Protein AF-A0A0G0VET9-F1 (afdb_monomer)

Solvent-accessible surface area (backbone atoms only — not comparable to full-atom values): 12120 Å² total; per-residue (Å²): 130,87,72,53,71,66,57,50,53,50,52,50,53,52,50,28,60,76,68,72,53,84,82,88,76,89,86,85,82,69,91,78,63,92,62,95,71,61,61,66,62,52,50,52,53,51,40,28,75,72,63,78,39,48,57,49,82,41,67,36,58,57,75,71,16,71,45,74,66,54,34,49,52,53,52,50,32,43,74,69,57,45,37,70,43,62,48,34,88,78,44,94,64,51,97,44,77,67,35,51,50,53,50,52,51,44,29,50,49,38,30,48,53,54,52,50,52,50,50,52,51,53,50,51,48,52,53,34,51,74,71,73,41,80,85,65,81,49,56,88,31,35,37,66,39,80,88,80,71,42,71,42,76,32,87,88,41,36,76,70,47,75,79,54,96,78,80,86,76,87,70,92,76,94,70,79,89,74,81,84,79,81,83,78,86,77,82,92,79,88,86,133

pLDDT: mean 74.48, std 20.17, range [30.11, 95.31]

Structure (mmCIF, N/CA/C/O backbone):
data_AF-A0A0G0VET9-F1
#
_entry.id   AF-A0A0G0VET9-F1
#
loop_
_atom_site.group_PDB
_atom_site.id
_atom_site.type_symbol
_atom_site.label_atom_id
_atom_site.label_alt_id
_atom_site.label_comp_id
_atom_site.label_asym_id
_atom_site.label_entity_id
_atom_site.label_seq_id
_atom_site.pdbx_PDB_ins_code
_atom_site.Cartn_x
_atom_site.Cartn_y
_atom_site.Cartn_z
_atom_site.occupancy
_atom_site.B_iso_or_equiv
_atom_site.auth_seq_id
_atom_site.auth_comp_id
_atom_site.auth_asym_id
_atom_site.auth_atom_id
_atom_site.pdbx_PDB_model_num
ATOM 1 N N . GLN A 1 1 ? 8.430 -15.536 -7.165 1.00 42.69 1 GLN A N 1
ATOM 2 C CA . GLN A 1 1 ? 7.382 -15.426 -8.204 1.00 42.69 1 GLN A CA 1
ATOM 3 C C . GLN A 1 1 ? 6.206 -14.697 -7.573 1.00 42.69 1 GLN A C 1
ATOM 5 O O . GLN A 1 1 ? 5.811 -15.083 -6.484 1.00 42.69 1 GLN A O 1
ATOM 10 N N . VAL A 1 2 ? 5.722 -13.596 -8.157 1.00 56.50 2 VAL A N 1
ATOM 11 C CA . VAL A 1 2 ? 4.536 -12.897 -7.625 1.00 56.50 2 VAL A CA 1
ATOM 12 C C . VAL A 1 2 ? 3.333 -13.823 -7.825 1.00 56.50 2 VAL A C 1
ATOM 14 O O . VAL A 1 2 ? 3.094 -14.241 -8.956 1.00 56.50 2 VAL A O 1
ATOM 17 N N . LEU A 1 3 ? 2.632 -14.175 -6.743 1.00 63.00 3 LEU A N 1
ATOM 18 C CA . LEU A 1 3 ? 1.419 -15.004 -6.768 1.00 63.00 3 LEU A CA 1
ATOM 19 C C . LEU A 1 3 ? 0.373 -14.412 -7.725 1.00 63.00 3 LEU A C 1
ATOM 21 O O . LEU A 1 3 ? 0.297 -13.187 -7.877 1.00 63.00 3 LEU A O 1
ATOM 25 N N . SER A 1 4 ? -0.439 -15.262 -8.362 1.00 80.25 4 SER A N 1
ATOM 26 C CA . SER A 1 4 ? -1.586 -14.788 -9.147 1.00 80.25 4 SER A CA 1
ATOM 27 C C . SER A 1 4 ? -2.548 -13.997 -8.250 1.00 80.25 4 SER A C 1
ATOM 29 O O . SER A 1 4 ? -2.548 -14.150 -7.028 1.00 80.25 4 SER A O 1
ATOM 31 N N . ILE A 1 5 ? -3.367 -13.127 -8.847 1.00 79.75 5 ILE A N 1
ATOM 32 C CA . ILE A 1 5 ? -4.370 -12.352 -8.096 1.00 79.75 5 ILE A CA 1
ATOM 33 C C . ILE A 1 5 ? -5.339 -13.298 -7.368 1.00 79.75 5 ILE A C 1
ATOM 35 O O . ILE A 1 5 ? -5.680 -13.056 -6.218 1.00 79.75 5 ILE A O 1
ATOM 39 N N . GLU A 1 6 ? -5.717 -14.411 -7.997 1.00 84.88 6 GLU A N 1
ATOM 40 C CA . GLU A 1 6 ? -6.584 -15.433 -7.397 1.00 84.88 6 GLU A CA 1
ATOM 41 C C . GLU A 1 6 ? -5.950 -16.108 -6.178 1.00 84.88 6 GLU A C 1
ATOM 43 O O . GLU A 1 6 ? -6.617 -16.296 -5.159 1.00 84.88 6 GLU A O 1
ATOM 48 N N . ALA A 1 7 ? -4.654 -16.422 -6.246 1.00 86.44 7 ALA A N 1
ATOM 49 C CA . ALA A 1 7 ? -3.940 -16.997 -5.113 1.00 86.44 7 ALA A CA 1
ATOM 50 C C . ALA A 1 7 ? -3.863 -16.001 -3.942 1.00 86.44 7 ALA A C 1
ATOM 52 O O . ALA A 1 7 ? -4.114 -16.381 -2.802 1.00 86.44 7 ALA A O 1
ATOM 53 N N . GLN A 1 8 ? -3.629 -14.713 -4.228 1.00 85.94 8 GLN A N 1
ATOM 54 C CA . GLN A 1 8 ? -3.652 -13.656 -3.208 1.00 85.94 8 GLN A CA 1
ATOM 55 C C . GLN A 1 8 ? -5.037 -13.509 -2.561 1.00 85.94 8 GLN A C 1
ATOM 57 O O . GLN A 1 8 ? -5.133 -13.378 -1.346 1.00 85.94 8 GLN A O 1
ATOM 62 N N . LEU A 1 9 ? -6.120 -13.543 -3.347 1.00 89.38 9 LEU A N 1
ATOM 63 C CA . LEU A 1 9 ? -7.486 -13.464 -2.814 1.00 89.38 9 LEU A CA 1
ATOM 64 C C . LEU A 1 9 ? -7.832 -14.673 -1.941 1.00 89.38 9 LEU A C 1
ATOM 66 O O . LEU A 1 9 ? -8.494 -14.521 -0.918 1.00 89.38 9 LEU A O 1
ATOM 70 N N . THR A 1 10 ? -7.371 -15.862 -2.324 1.00 91.00 10 THR A N 1
ATOM 71 C CA . THR A 1 10 ? -7.578 -17.087 -1.540 1.00 91.00 10 THR A CA 1
ATOM 72 C C . THR A 1 10 ? -6.896 -16.974 -0.177 1.00 91.00 10 THR A C 1
ATOM 74 O O . THR A 1 10 ? -7.554 -17.151 0.846 1.00 91.00 10 THR A O 1
ATOM 77 N N . GLU A 1 11 ? -5.629 -16.555 -0.154 1.00 91.25 11 GLU A N 1
ATOM 78 C CA . GLU A 1 11 ? -4.865 -16.331 1.079 1.00 91.25 11 GLU A CA 1
ATOM 79 C C . GLU A 1 11 ? -5.513 -15.256 1.971 1.00 91.25 11 GLU A C 1
ATOM 81 O O . GLU A 1 11 ? -5.628 -15.428 3.183 1.00 91.25 11 GLU A O 1
ATOM 86 N N . LEU A 1 12 ? -6.020 -14.167 1.380 1.00 92.81 12 LEU A N 1
ATOM 87 C CA . LEU A 1 12 ? -6.724 -13.119 2.127 1.00 92.81 12 LEU A CA 1
ATOM 88 C C . LEU A 1 12 ? -8.026 -13.625 2.754 1.00 92.81 12 LEU A C 1
ATOM 90 O O . LEU A 1 12 ? -8.325 -13.283 3.897 1.00 92.81 12 LEU A O 1
ATOM 94 N N . ARG A 1 13 ? -8.795 -14.454 2.041 1.00 93.25 13 ARG A N 1
ATOM 95 C CA . ARG A 1 13 ? -10.028 -15.053 2.574 1.00 93.25 13 ARG A CA 1
ATOM 96 C C . ARG A 1 13 ? -9.737 -16.029 3.708 1.00 93.25 13 ARG A C 1
ATOM 98 O O . ARG A 1 13 ? -10.475 -16.055 4.691 1.00 93.25 13 ARG A O 1
ATOM 105 N N . GLU A 1 14 ? -8.677 -16.821 3.592 1.00 94.00 14 GLU A N 1
ATOM 106 C CA . GLU A 1 14 ? -8.229 -17.717 4.662 1.00 94.00 14 GLU A CA 1
ATOM 107 C C . GLU A 1 14 ? -7.779 -16.931 5.892 1.00 94.00 14 GLU A C 1
ATOM 109 O O . GLU A 1 14 ? -8.234 -17.214 7.000 1.00 94.00 14 GLU A O 1
ATOM 114 N N . PHE A 1 15 ? -6.974 -15.887 5.695 1.00 93.62 15 PHE A N 1
ATOM 115 C CA . PHE A 1 15 ? -6.536 -15.006 6.772 1.00 93.62 15 PHE A CA 1
ATOM 116 C C . PHE A 1 15 ? -7.719 -14.310 7.460 1.00 93.62 15 PHE A C 1
ATOM 118 O O . PHE A 1 15 ? -7.777 -14.255 8.688 1.00 93.62 15 PHE A O 1
ATOM 125 N N . ALA A 1 16 ? -8.703 -13.830 6.691 1.00 93.69 16 ALA A N 1
ATOM 126 C CA . ALA A 1 16 ? -9.921 -13.236 7.237 1.00 93.69 16 ALA A CA 1
ATOM 127 C C . ALA A 1 16 ? -10.686 -14.222 8.130 1.00 93.69 16 ALA A C 1
ATOM 129 O O . ALA A 1 16 ? -11.092 -13.854 9.230 1.00 93.69 16 ALA A O 1
ATOM 130 N N . LYS A 1 17 ? -10.825 -15.483 7.697 1.00 93.56 17 LYS A N 1
ATOM 131 C CA . LYS A 1 17 ? -11.462 -16.540 8.497 1.00 93.56 17 LYS A CA 1
ATOM 132 C C . LYS A 1 17 ? -10.682 -16.839 9.776 1.00 93.56 17 LYS A C 1
ATOM 134 O O . LYS A 1 17 ? -11.287 -16.926 10.834 1.00 93.56 17 LYS A O 1
ATOM 139 N N . GLN A 1 18 ? -9.358 -16.964 9.695 1.00 93.06 18 GLN A N 1
ATOM 140 C CA . GLN A 1 18 ? -8.508 -17.246 10.860 1.00 93.06 18 GLN A CA 1
ATOM 141 C C . GLN A 1 18 ? -8.562 -16.134 11.914 1.00 93.06 18 GLN A C 1
ATOM 143 O O . GLN A 1 18 ? -8.476 -16.407 13.107 1.00 93.06 18 GLN A O 1
ATOM 148 N N . GLN A 1 19 ? -8.704 -14.883 11.474 1.00 90.12 19 GLN A N 1
ATOM 149 C CA . GLN A 1 19 ? -8.754 -13.705 12.340 1.00 90.12 19 GLN A CA 1
ATOM 150 C C . GLN A 1 19 ? -10.190 -13.274 12.693 1.00 90.12 19 GLN A C 1
ATOM 152 O O . GLN A 1 19 ? -10.371 -12.203 13.271 1.00 90.12 19 GLN A O 1
ATOM 157 N N . ASN A 1 20 ? -11.208 -14.075 12.343 1.00 91.69 20 ASN A N 1
ATOM 158 C CA . ASN A 1 20 ? -12.631 -13.759 12.530 1.00 91.69 20 ASN A CA 1
ATOM 159 C C . ASN A 1 20 ? -13.030 -12.365 12.003 1.00 91.69 20 ASN A C 1
ATOM 161 O O . ASN A 1 20 ? -13.810 -11.640 12.622 1.00 91.69 20 ASN A O 1
ATOM 165 N N . LEU A 1 21 ? -12.492 -11.977 10.846 1.00 91.19 21 LEU A N 1
ATOM 166 C CA . LEU A 1 21 ? -12.794 -10.706 10.193 1.00 91.19 21 LEU A CA 1
ATOM 167 C C . LEU A 1 21 ? -14.028 -10.844 9.297 1.00 91.19 21 LEU A C 1
ATOM 169 O O . LEU A 1 21 ? -14.114 -11.747 8.463 1.00 91.19 21 LEU A O 1
ATOM 173 N N . PHE A 1 22 ? -14.962 -9.902 9.420 1.00 91.44 22 PHE A N 1
ATOM 174 C CA . PHE A 1 22 ? -16.115 -9.810 8.529 1.00 91.44 22 PHE A CA 1
ATOM 175 C C . PHE A 1 22 ? -15.759 -9.012 7.267 1.00 91.44 22 PHE A C 1
ATOM 177 O O . PHE A 1 22 ? -15.463 -7.818 7.334 1.00 91.44 22 PHE A O 1
ATOM 184 N N . VAL A 1 23 ? -15.788 -9.670 6.106 1.00 92.19 23 VAL A N 1
ATOM 185 C CA . VAL A 1 23 ? -15.483 -9.038 4.815 1.00 92.19 23 VAL A CA 1
ATOM 186 C C . VAL A 1 23 ? -16.761 -8.439 4.229 1.00 92.19 23 VAL A C 1
ATOM 188 O O . VAL A 1 23 ? -17.605 -9.161 3.708 1.00 92.19 23 VAL A O 1
ATOM 191 N N . VAL A 1 24 ? -16.890 -7.111 4.298 1.00 92.12 24 VAL A N 1
ATOM 192 C CA . VAL A 1 24 ? -18.042 -6.370 3.744 1.00 92.12 24 VAL A CA 1
ATOM 193 C C . VAL A 1 24 ? -18.043 -6.407 2.214 1.00 92.12 24 VAL A C 1
ATOM 195 O O . VAL A 1 24 ? -19.088 -6.566 1.586 1.00 92.12 24 VAL A O 1
ATOM 198 N N . LYS A 1 25 ? -16.864 -6.236 1.604 1.00 92.62 25 LYS A N 1
ATOM 199 C CA . LYS A 1 25 ? -16.695 -6.138 0.154 1.00 92.62 25 LYS A CA 1
ATOM 200 C C . LYS A 1 25 ? -15.253 -6.425 -0.248 1.00 92.62 25 LYS A C 1
ATOM 202 O O . LYS A 1 25 ? -14.323 -6.061 0.467 1.00 92.62 25 LYS A O 1
ATOM 207 N N . GLU A 1 26 ? -15.072 -7.042 -1.411 1.00 91.88 26 GLU A N 1
ATOM 208 C CA . GLU A 1 26 ? -13.757 -7.285 -2.007 1.00 91.88 26 GLU A CA 1
ATOM 209 C C . GLU A 1 26 ? -13.496 -6.290 -3.147 1.00 91.88 26 GLU A C 1
ATOM 211 O O . GLU A 1 26 ? -14.340 -6.084 -4.022 1.00 91.88 26 GLU A O 1
ATOM 216 N N . PHE A 1 27 ? -12.307 -5.687 -3.152 1.00 89.75 27 PHE A N 1
ATOM 217 C CA . PHE A 1 27 ? -11.855 -4.754 -4.184 1.00 89.75 27 PHE A CA 1
ATOM 218 C C . PHE A 1 27 ? -10.627 -5.322 -4.896 1.00 89.75 27 PHE A C 1
ATOM 220 O O . PHE A 1 27 ? -9.663 -5.722 -4.245 1.00 89.75 27 PHE A O 1
ATOM 227 N N . TYR A 1 28 ? -10.629 -5.326 -6.231 1.00 84.38 28 TYR A N 1
ATOM 228 C CA . TYR A 1 28 ? -9.497 -5.797 -7.029 1.00 84.38 28 TYR A CA 1
ATOM 229 C C . TYR A 1 28 ? -9.190 -4.837 -8.187 1.00 84.38 28 TYR A C 1
ATOM 231 O O . TYR A 1 28 ? -10.082 -4.381 -8.895 1.00 84.38 28 TYR A O 1
ATOM 239 N N . GLU A 1 29 ? -7.902 -4.546 -8.396 1.00 78.06 29 GLU A N 1
ATOM 240 C CA . GLU A 1 29 ? -7.394 -3.771 -9.538 1.00 78.06 29 GLU A CA 1
ATOM 241 C C . GLU A 1 29 ? -6.383 -4.619 -10.316 1.00 78.06 29 GLU A C 1
ATOM 243 O O . GLU A 1 29 ? -5.302 -4.948 -9.812 1.00 78.06 29 GLU A O 1
ATOM 248 N N . SER A 1 30 ? -6.696 -4.947 -11.572 1.00 67.38 30 SER A N 1
ATOM 249 C CA . SER A 1 30 ? -5.713 -5.573 -12.458 1.00 67.38 30 SER A CA 1
ATOM 250 C C . SER A 1 30 ? -4.738 -4.518 -12.992 1.00 67.38 30 SER A C 1
ATOM 252 O O . SER A 1 30 ? -5.120 -3.403 -13.339 1.00 67.38 30 SER A O 1
ATOM 254 N N . LYS A 1 31 ? -3.445 -4.859 -13.076 1.00 57.94 31 LYS A N 1
ATOM 255 C CA . LYS A 1 31 ? -2.398 -3.967 -13.622 1.00 57.94 31 LYS A CA 1
ATOM 256 C C . LYS A 1 31 ? -2.590 -3.630 -15.113 1.00 57.94 31 LYS A C 1
ATOM 258 O O . LYS A 1 31 ? -1.839 -2.815 -15.637 1.00 57.94 31 LYS A O 1
ATOM 263 N N . THR A 1 32 ? -3.539 -4.274 -15.791 1.00 51.19 32 THR A N 1
ATOM 264 C CA . THR A 1 32 ? -3.715 -4.250 -17.248 1.00 51.19 32 THR A CA 1
ATOM 265 C C . THR A 1 32 ? -4.720 -3.217 -17.749 1.00 51.19 32 THR A C 1
ATOM 267 O O . THR A 1 32 ? -4.756 -2.973 -18.956 1.00 51.19 32 THR A O 1
ATOM 270 N N . ALA A 1 33 ? -5.513 -2.592 -16.874 1.00 42.16 33 ALA A N 1
ATOM 271 C CA . ALA A 1 33 ? -6.366 -1.484 -17.285 1.00 42.16 33 ALA A CA 1
ATOM 272 C C . ALA A 1 33 ? -5.474 -0.276 -17.610 1.00 42.16 33 ALA A C 1
ATOM 274 O O . ALA A 1 33 ? -4.823 0.291 -16.738 1.00 42.16 33 ALA A O 1
ATOM 275 N N . LYS A 1 34 ? -5.406 0.071 -18.897 1.00 39.22 34 LYS A N 1
ATOM 276 C CA . LYS A 1 34 ? -4.604 1.156 -19.490 1.00 39.22 34 LYS A CA 1
ATOM 277 C C . LYS A 1 34 ? -5.022 2.566 -19.039 1.00 39.22 34 LYS A C 1
ATOM 279 O O . LYS A 1 34 ? -4.557 3.543 -19.620 1.00 39.22 34 LYS A O 1
ATOM 284 N N . GLU A 1 35 ? -5.886 2.683 -18.038 1.00 46.53 35 GLU A N 1
ATOM 285 C CA . GLU A 1 35 ? -6.418 3.958 -17.579 1.00 46.53 35 GLU A CA 1
ATOM 286 C C . GLU A 1 35 ? -5.578 4.512 -16.421 1.00 46.53 35 GLU A C 1
ATOM 288 O O . GLU A 1 35 ? -5.299 3.805 -15.447 1.00 46.53 35 GLU A O 1
ATOM 293 N N . PRO A 1 36 ? -5.133 5.774 -16.512 1.00 53.12 36 PRO A N 1
ATOM 294 C CA . PRO A 1 36 ? -4.433 6.432 -15.425 1.00 53.12 36 PRO A CA 1
ATOM 295 C C . PRO A 1 36 ? -5.428 6.736 -14.300 1.00 53.12 36 PRO A C 1
ATOM 297 O O . PRO A 1 36 ? -6.160 7.716 -14.350 1.00 53.12 36 PRO A O 1
ATOM 300 N N . GLY A 1 37 ? -5.462 5.900 -13.265 1.00 63.03 37 GLY A N 1
ATOM 301 C CA . GLY A 1 37 ? -6.334 6.150 -12.124 1.00 63.03 37 GLY A CA 1
ATOM 302 C C . GLY A 1 37 ? -6.321 5.029 -11.096 1.00 63.03 37 GLY A C 1
ATOM 303 O O . GLY A 1 37 ?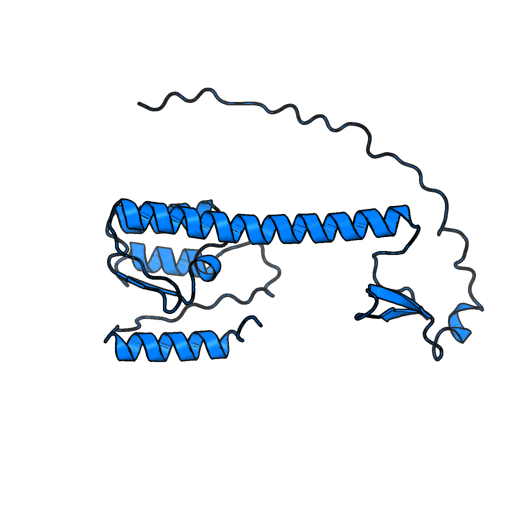 -6.116 3.863 -11.414 1.00 63.03 37 GLY A O 1
ATOM 304 N N . ARG A 1 38 ? -6.538 5.399 -9.835 1.00 79.75 38 ARG A N 1
ATOM 305 C CA . ARG A 1 38 ? -6.714 4.490 -8.690 1.00 79.75 38 ARG A CA 1
ATOM 306 C C . ARG A 1 38 ? -8.182 4.490 -8.276 1.00 79.75 38 ARG A C 1
ATOM 308 O O . ARG A 1 38 ? -8.515 4.775 -7.131 1.00 79.75 38 ARG A O 1
ATOM 315 N N . GLU A 1 39 ? -9.077 4.303 -9.246 1.00 85.62 39 GLU A N 1
ATOM 316 C CA . GLU A 1 39 ? -10.517 4.479 -9.037 1.00 85.62 39 GLU A CA 1
ATOM 317 C C . GLU A 1 39 ? -11.091 3.506 -8.016 1.00 85.62 39 GLU A C 1
ATOM 319 O O . GLU A 1 39 ? -11.897 3.907 -7.180 1.00 85.62 39 GLU A O 1
ATOM 324 N N . VAL A 1 40 ? -10.685 2.236 -8.064 1.00 89.25 40 VAL A N 1
ATOM 325 C CA . VAL A 1 40 ? -11.203 1.218 -7.146 1.00 89.25 40 VAL A CA 1
ATOM 326 C C . VAL A 1 40 ? -10.651 1.473 -5.747 1.00 89.25 40 VAL A C 1
ATOM 328 O O . VAL A 1 40 ? -11.404 1.436 -4.778 1.00 89.25 40 VAL A O 1
ATOM 331 N N . PHE A 1 41 ? -9.370 1.829 -5.640 1.00 89.62 41 PHE A N 1
ATOM 332 C CA . PHE A 1 41 ? -8.769 2.260 -4.377 1.00 89.62 41 PHE A CA 1
ATOM 333 C C . PHE A 1 41 ? -9.464 3.500 -3.786 1.00 89.62 41 PHE A C 1
ATOM 335 O O . PHE A 1 41 ? -9.793 3.519 -2.603 1.00 89.62 41 PHE A O 1
ATOM 342 N N . ASN A 1 42 ? -9.751 4.518 -4.602 1.00 90.25 42 ASN A N 1
ATOM 343 C CA . ASN A 1 42 ? -10.472 5.711 -4.155 1.00 90.25 42 ASN A CA 1
ATOM 344 C C . ASN A 1 42 ? -11.918 5.384 -3.747 1.00 90.25 42 ASN A C 1
ATOM 346 O O . ASN A 1 42 ? -12.401 5.930 -2.760 1.00 90.25 42 ASN A O 1
ATOM 350 N N . LYS A 1 43 ? -12.600 4.471 -4.457 1.00 92.56 43 LYS A N 1
ATOM 351 C CA . LYS A 1 43 ? -13.935 3.976 -4.077 1.00 92.56 43 LYS A CA 1
ATOM 352 C C . LYS A 1 43 ? -13.900 3.262 -2.724 1.00 92.56 43 LYS A C 1
ATOM 354 O O . LYS A 1 43 ? -14.733 3.559 -1.877 1.00 92.56 43 LYS A O 1
ATOM 359 N N . MET A 1 44 ? -12.915 2.391 -2.499 1.00 94.19 44 MET A N 1
ATOM 360 C CA . MET A 1 44 ? -12.703 1.711 -1.215 1.00 94.19 44 MET A CA 1
ATOM 361 C C . MET A 1 44 ? -12.487 2.717 -0.076 1.00 94.19 44 MET A C 1
ATOM 363 O O . MET A 1 44 ? -13.164 2.632 0.946 1.00 94.19 44 MET A O 1
ATOM 367 N N . LEU A 1 45 ? -11.594 3.698 -0.250 1.00 93.06 45 LEU A N 1
ATOM 368 C CA . LEU A 1 45 ? -11.395 4.741 0.763 1.00 93.06 45 LEU A CA 1
ATOM 369 C C . LEU A 1 45 ? -12.667 5.571 0.988 1.00 93.06 45 LEU A C 1
ATOM 371 O O . LEU A 1 45 ? -12.986 5.891 2.128 1.00 93.06 45 LEU A O 1
ATOM 375 N N . GLY A 1 46 ? -13.426 5.868 -0.068 1.00 94.44 46 GLY A N 1
ATOM 376 C CA . GLY A 1 46 ? -14.708 6.563 0.042 1.00 94.44 46 GLY A CA 1
ATOM 377 C C . GLY A 1 46 ? -15.774 5.768 0.806 1.00 94.44 46 GLY A C 1
ATOM 378 O O . GLY A 1 46 ? -16.596 6.364 1.496 1.00 94.44 46 GLY A O 1
ATOM 379 N N . GLU A 1 47 ? -15.778 4.435 0.726 1.00 94.56 47 GLU A N 1
ATOM 380 C CA . GLU A 1 47 ? -16.674 3.593 1.534 1.00 94.56 47 GLU A CA 1
ATOM 381 C C . GLU A 1 47 ? -16.275 3.580 3.017 1.00 94.56 47 GLU A C 1
ATOM 383 O O . GLU A 1 47 ? -17.150 3.653 3.881 1.00 94.56 47 GLU A O 1
ATOM 388 N N . ILE A 1 48 ? -14.972 3.571 3.314 1.00 94.62 48 ILE A N 1
ATOM 389 C CA . ILE A 1 48 ? -14.453 3.701 4.686 1.00 94.62 48 ILE A CA 1
ATOM 390 C C . ILE A 1 48 ? -14.803 5.070 5.266 1.00 94.62 48 ILE A C 1
ATOM 392 O O . ILE A 1 48 ? -15.264 5.175 6.397 1.00 94.62 48 ILE A O 1
ATOM 396 N N . GLU A 1 49 ? -14.648 6.130 4.476 1.00 92.88 49 GLU A N 1
ATOM 397 C CA . GLU A 1 49 ? -14.988 7.487 4.897 1.00 92.88 49 GLU A CA 1
ATOM 398 C C . GLU A 1 49 ? -16.478 7.658 5.224 1.00 92.88 49 GLU A C 1
ATOM 400 O O . GLU A 1 49 ? -16.820 8.409 6.134 1.00 92.88 49 GLU A O 1
ATOM 405 N N . LYS A 1 50 ? -17.358 6.923 4.535 1.00 93.81 50 LYS A N 1
ATOM 406 C CA . LYS A 1 50 ? -18.800 6.876 4.826 1.00 93.81 50 LYS A CA 1
ATOM 407 C C . LYS A 1 50 ? -19.161 5.979 6.019 1.00 93.81 50 LYS A C 1
ATOM 409 O O . LYS A 1 50 ? -20.328 5.939 6.396 1.00 93.81 50 LYS A O 1
ATOM 414 N N . GLY A 1 51 ? -18.200 5.254 6.594 1.00 91.81 51 GLY A N 1
ATOM 415 C CA . GLY A 1 51 ? -18.415 4.358 7.732 1.00 91.81 51 GLY A CA 1
ATOM 416 C C . GLY A 1 51 ? -18.972 2.976 7.373 1.00 91.81 51 GLY A C 1
ATOM 417 O O . GLY A 1 51 ? -19.398 2.253 8.268 1.00 91.81 51 GLY A O 1
ATOM 418 N N . PHE A 1 52 ? -18.959 2.574 6.094 1.00 92.38 52 PHE A N 1
ATOM 419 C CA . PHE A 1 52 ? -19.395 1.225 5.695 1.00 92.38 52 PHE A CA 1
ATOM 420 C C . PHE A 1 52 ? -18.408 0.128 6.116 1.00 92.38 52 PHE A C 1
ATOM 422 O O . PHE A 1 52 ? -18.791 -1.034 6.241 1.00 92.38 52 PHE A O 1
ATOM 429 N N . ALA A 1 53 ? -17.142 0.488 6.326 1.00 93.25 53 ALA A N 1
ATOM 430 C CA . ALA A 1 53 ? -16.099 -0.401 6.815 1.00 93.25 53 ALA A CA 1
ATOM 431 C C . ALA A 1 53 ? -15.116 0.377 7.698 1.00 93.25 53 ALA A C 1
ATOM 433 O O . ALA A 1 53 ? -14.836 1.545 7.442 1.00 93.25 53 ALA A O 1
ATOM 434 N N . SER A 1 54 ? -14.562 -0.290 8.708 1.00 91.31 54 SER A N 1
ATOM 435 C CA . SER A 1 54 ? -13.585 0.273 9.655 1.00 91.31 54 SER A CA 1
ATOM 436 C C . SER A 1 54 ? -12.199 -0.369 9.534 1.00 91.31 54 SER A C 1
ATOM 438 O O . SER A 1 54 ? -11.319 -0.144 10.367 1.00 91.31 54 SER A O 1
ATOM 440 N N . GLY A 1 55 ? -11.981 -1.190 8.505 1.00 93.31 55 GLY A N 1
ATOM 441 C CA . GLY A 1 55 ? -10.738 -1.922 8.325 1.00 93.31 55 GLY A CA 1
ATOM 442 C C . GLY A 1 55 ? -10.405 -2.218 6.872 1.00 93.31 55 GLY A C 1
ATOM 443 O O . GLY A 1 55 ? -11.268 -2.206 5.997 1.00 93.31 55 GLY A O 1
ATOM 444 N N . ILE A 1 56 ? -9.125 -2.488 6.636 1.00 95.31 56 ILE A N 1
ATOM 445 C CA . ILE A 1 56 ? -8.577 -2.916 5.355 1.00 95.31 56 ILE A CA 1
ATOM 446 C C . ILE A 1 56 ? -7.747 -4.173 5.600 1.00 95.31 56 ILE A C 1
ATOM 448 O O . ILE A 1 56 ? -6.824 -4.179 6.417 1.00 95.31 56 ILE A O 1
ATOM 452 N N . LEU A 1 57 ? -8.052 -5.218 4.839 1.00 9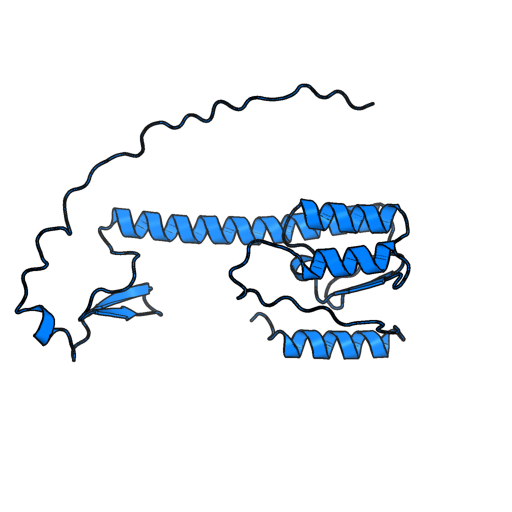4.94 57 LEU A N 1
ATOM 453 C CA . LEU A 1 57 ? -7.229 -6.411 4.727 1.00 94.94 57 LEU A CA 1
ATOM 454 C C . LEU A 1 57 ? -6.590 -6.423 3.337 1.00 94.94 57 LEU A C 1
ATOM 456 O O . LEU A 1 57 ? -7.290 -6.484 2.328 1.00 94.94 57 LEU A O 1
ATOM 460 N N . ALA A 1 58 ? -5.264 -6.343 3.282 1.00 93.38 58 ALA A N 1
ATOM 461 C CA . ALA A 1 58 ? -4.509 -6.348 2.033 1.00 93.38 58 ALA A CA 1
ATOM 462 C C . ALA A 1 58 ? -3.355 -7.345 2.115 1.00 93.38 58 ALA A C 1
ATOM 464 O O . ALA A 1 58 ? -2.848 -7.625 3.191 1.00 93.38 58 ALA A O 1
ATOM 465 N N . TRP A 1 59 ? -2.912 -7.881 0.978 1.00 91.44 59 TRP A N 1
ATOM 466 C CA . TRP A 1 59 ? -1.866 -8.911 0.967 1.00 91.44 59 TRP A CA 1
ATOM 467 C C . TRP A 1 59 ? -0.524 -8.391 1.501 1.00 91.44 59 TRP A C 1
ATOM 469 O O . TRP A 1 59 ? 0.101 -9.013 2.354 1.00 91.44 59 TRP A O 1
ATOM 479 N N . ASN A 1 60 ? -0.115 -7.209 1.041 1.00 90.00 60 ASN A N 1
ATOM 480 C CA . ASN A 1 60 ? 1.131 -6.553 1.425 1.00 90.00 60 ASN A CA 1
ATOM 481 C C . ASN A 1 60 ? 0.982 -5.028 1.232 1.00 90.00 60 ASN A C 1
ATOM 483 O O . ASN A 1 60 ? 0.204 -4.606 0.362 1.00 90.00 60 ASN A O 1
ATOM 487 N N . PRO A 1 61 ? 1.702 -4.191 2.003 1.00 90.69 61 PRO A N 1
ATOM 488 C CA . PRO A 1 61 ? 1.755 -2.745 1.787 1.00 90.69 61 PRO A CA 1
ATOM 489 C C . PRO A 1 61 ? 1.991 -2.312 0.327 1.00 90.69 61 PRO A C 1
ATOM 491 O O . PRO A 1 61 ? 1.343 -1.367 -0.129 1.00 90.69 61 PRO A O 1
ATOM 494 N N . ASP A 1 62 ? 2.828 -3.027 -0.441 1.00 86.25 62 ASP A N 1
ATOM 495 C CA . ASP A 1 62 ? 3.109 -2.728 -1.861 1.00 86.25 62 ASP A CA 1
ATOM 496 C C . ASP A 1 62 ? 1.881 -2.884 -2.784 1.00 86.25 62 ASP A C 1
ATOM 498 O O . ASP A 1 62 ? 1.824 -2.301 -3.874 1.00 86.25 62 ASP A O 1
ATOM 502 N N . ARG A 1 63 ? 0.879 -3.667 -2.360 1.00 85.81 63 ARG A N 1
ATOM 503 C CA . ARG A 1 63 ? -0.401 -3.851 -3.063 1.00 85.81 63 ARG A CA 1
ATOM 504 C C . ARG A 1 63 ? -1.461 -2.854 -2.644 1.00 85.81 63 ARG A C 1
ATOM 506 O O . ARG A 1 63 ? -2.350 -2.572 -3.448 1.00 85.81 63 ARG A O 1
ATOM 513 N N . LEU A 1 64 ? -1.347 -2.302 -1.440 1.00 88.81 64 LEU A N 1
ATOM 514 C CA . LEU A 1 64 ? -2.283 -1.309 -0.937 1.00 88.81 64 LEU A CA 1
ATOM 515 C C . LEU A 1 64 ? -1.987 0.081 -1.506 1.00 88.81 64 LEU A C 1
ATOM 517 O O . LEU A 1 64 ? -2.889 0.700 -2.067 1.00 88.81 64 LEU A O 1
ATOM 521 N N . ALA A 1 65 ? -0.737 0.549 -1.433 1.00 86.06 65 ALA A N 1
ATOM 522 C CA . ALA A 1 65 ? -0.330 1.874 -1.905 1.00 86.06 65 ALA A CA 1
ATOM 523 C C . ALA A 1 65 ? 0.821 1.787 -2.917 1.00 86.06 65 ALA A C 1
ATOM 525 O O . ALA A 1 65 ? 1.909 1.313 -2.6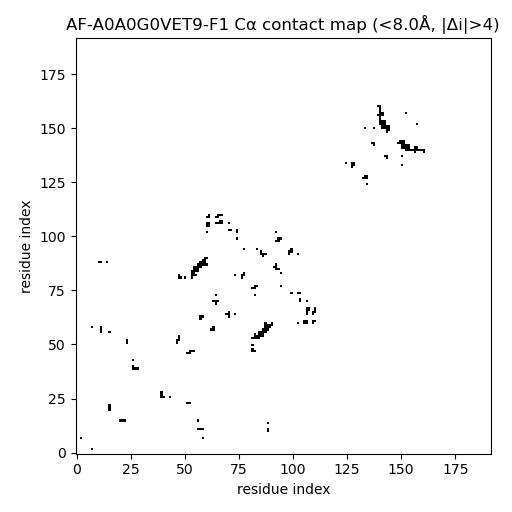06 1.00 86.06 65 ALA A O 1
ATOM 526 N N . ARG A 1 66 ? 0.589 2.278 -4.142 1.00 76.88 66 ARG A N 1
ATOM 527 C CA . ARG A 1 66 ? 1.593 2.269 -5.225 1.00 76.88 66 ARG A CA 1
ATOM 528 C C . ARG A 1 66 ? 2.405 3.556 -5.326 1.00 76.88 66 ARG A C 1
ATOM 530 O O . ARG A 1 66 ? 3.432 3.580 -5.996 1.00 76.88 66 ARG A O 1
ATOM 537 N N . ASN A 1 67 ? 1.921 4.637 -4.728 1.00 81.25 67 ASN A N 1
ATOM 538 C CA . ASN A 1 67 ? 2.562 5.942 -4.766 1.00 81.25 67 ASN A CA 1
ATOM 539 C C . ASN A 1 67 ? 2.479 6.614 -3.386 1.00 81.25 67 ASN A C 1
ATOM 541 O O . ASN A 1 67 ? 1.771 6.159 -2.486 1.00 81.25 67 ASN A O 1
ATOM 545 N N . SER A 1 68 ? 3.211 7.716 -3.237 1.00 79.56 68 SER A N 1
ATOM 546 C CA . SER A 1 68 ? 3.296 8.474 -1.986 1.00 79.56 68 SER A CA 1
ATOM 547 C C . SER A 1 68 ? 1.969 9.119 -1.568 1.00 79.56 68 SER A C 1
ATOM 549 O O . SER A 1 68 ? 1.731 9.274 -0.376 1.00 79.56 68 SER A O 1
ATOM 551 N N . ILE A 1 69 ? 1.093 9.457 -2.521 1.00 86.69 69 ILE A N 1
ATOM 552 C CA . ILE A 1 69 ? -0.221 10.057 -2.243 1.00 86.69 69 ILE A CA 1
ATOM 553 C C . ILE A 1 69 ? -1.149 9.012 -1.619 1.00 86.69 69 ILE A C 1
ATOM 555 O O . ILE A 1 69 ? -1.751 9.261 -0.579 1.00 86.69 69 ILE A O 1
ATOM 559 N N . ASP A 1 70 ? -1.234 7.827 -2.222 1.00 89.12 70 ASP A N 1
ATOM 560 C CA . ASP A 1 70 ? -2.054 6.723 -1.723 1.00 89.12 70 ASP A CA 1
ATOM 561 C C . ASP A 1 70 ? -1.607 6.304 -0.320 1.00 89.12 70 ASP A C 1
ATOM 563 O O . ASP A 1 70 ? -2.438 6.136 0.570 1.00 89.12 70 ASP A O 1
ATOM 567 N N . GLY A 1 71 ? -0.290 6.176 -0.115 1.00 90.19 71 GLY A N 1
ATOM 568 C CA . GLY A 1 71 ? 0.277 5.801 1.179 1.00 90.19 71 GLY A CA 1
ATOM 569 C C . GLY A 1 71 ? -0.042 6.831 2.260 1.00 90.19 71 GLY A C 1
ATOM 570 O O . GLY A 1 71 ? -0.507 6.466 3.338 1.00 90.19 71 GLY A O 1
ATOM 571 N N . GLY A 1 72 ? 0.117 8.120 1.938 1.00 91.81 72 GLY A N 1
ATOM 572 C CA . GLY A 1 72 ? -0.239 9.219 2.834 1.00 91.81 72 GLY A CA 1
ATOM 573 C C . GLY A 1 72 ? -1.721 9.228 3.213 1.00 91.81 72 GLY A C 1
ATOM 574 O O . GLY A 1 72 ? -2.044 9.410 4.382 1.00 91.81 72 GLY A O 1
ATOM 575 N N . LYS A 1 73 ? -2.629 8.954 2.263 1.00 93.25 73 LYS A N 1
ATOM 576 C CA . LYS A 1 73 ? -4.071 8.841 2.550 1.00 93.25 73 LYS A CA 1
ATOM 577 C C . LYS A 1 73 ? -4.385 7.705 3.523 1.00 93.25 73 LYS A C 1
ATOM 579 O O . LYS A 1 73 ? -5.175 7.905 4.439 1.00 93.25 73 LYS A O 1
ATOM 584 N N . VAL A 1 74 ? -3.770 6.533 3.346 1.00 94.44 74 VAL A N 1
ATOM 585 C CA . VAL A 1 74 ? -3.967 5.397 4.265 1.00 94.44 74 VAL A CA 1
ATOM 586 C C . VAL A 1 74 ? -3.478 5.752 5.666 1.00 94.44 74 VAL A C 1
ATOM 588 O O . VAL A 1 74 ? -4.212 5.541 6.625 1.00 94.44 74 VAL A O 1
ATOM 591 N N . ILE A 1 75 ? -2.280 6.332 5.788 1.00 94.06 75 ILE A N 1
ATOM 592 C CA . ILE A 1 75 ? -1.727 6.759 7.084 1.00 94.06 75 ILE A CA 1
ATOM 593 C C . ILE A 1 75 ? -2.645 7.789 7.746 1.00 94.06 75 ILE A C 1
ATOM 595 O O . ILE A 1 75 ? -3.019 7.608 8.899 1.00 94.06 75 ILE A O 1
ATOM 599 N N . TYR A 1 76 ? -3.106 8.793 6.996 1.00 94.31 76 TYR A N 1
ATOM 600 C CA . TYR A 1 76 ? -4.055 9.793 7.487 1.00 94.31 76 TYR A CA 1
ATOM 601 C C . TYR A 1 76 ? -5.370 9.168 7.984 1.00 94.31 76 TYR A C 1
ATOM 603 O O . TYR A 1 76 ? -5.934 9.593 8.992 1.00 94.31 76 TYR A O 1
ATOM 611 N N . PHE A 1 77 ? -5.869 8.129 7.313 1.00 95.25 77 PHE A N 1
ATOM 612 C CA . PHE A 1 77 ? -7.087 7.431 7.734 1.00 95.25 77 PHE A CA 1
ATOM 613 C C . PHE A 1 77 ? -6.867 6.592 8.997 1.00 95.25 77 PHE A C 1
ATOM 615 O O . PHE A 1 77 ? -7.785 6.457 9.805 1.00 95.25 77 PHE A O 1
ATOM 622 N N . VAL A 1 78 ? -5.661 6.058 9.192 1.00 94.75 78 VAL A N 1
ATOM 623 C CA . VAL A 1 78 ? -5.274 5.418 10.455 1.00 94.75 78 VAL A CA 1
ATOM 624 C C . VAL A 1 78 ? -5.135 6.467 11.567 1.00 94.75 78 VAL A C 1
ATOM 626 O O . VAL A 1 78 ? -5.588 6.236 12.684 1.00 94.75 78 VAL A O 1
ATOM 629 N N . ASP A 1 79 ? -4.554 7.636 11.280 1.00 93.31 79 ASP A N 1
ATOM 630 C CA . ASP A 1 79 ? -4.411 8.739 12.243 1.00 93.31 79 ASP A CA 1
ATOM 631 C C . ASP A 1 79 ? -5.755 9.287 12.716 1.00 93.31 79 ASP A C 1
ATOM 633 O O . ASP A 1 79 ? -5.946 9.531 13.904 1.00 93.31 79 ASP A O 1
ATOM 637 N N . THR A 1 80 ? -6.703 9.429 11.793 1.00 94.19 80 THR A N 1
ATOM 638 C CA . THR A 1 80 ? -8.064 9.905 12.077 1.00 94.19 80 THR A CA 1
ATOM 639 C C . THR A 1 80 ? -9.002 8.810 12.588 1.00 94.19 80 THR A C 1
ATOM 641 O O . THR A 1 80 ? -10.197 9.059 12.728 1.00 94.19 80 THR A O 1
ATOM 644 N N . LEU A 1 81 ? -8.485 7.604 12.863 1.00 93.31 81 LEU A N 1
ATOM 645 C CA . LEU A 1 81 ? -9.241 6.440 13.346 1.00 93.31 81 LEU A CA 1
ATOM 646 C C . LEU A 1 81 ? -10.389 5.992 12.421 1.00 93.31 81 LEU A C 1
ATOM 648 O O . LEU A 1 81 ? -11.241 5.206 12.829 1.00 93.31 81 LEU A O 1
ATOM 652 N N . LYS A 1 82 ? -10.394 6.431 11.155 1.00 93.94 82 LYS A N 1
ATOM 653 C CA . LYS A 1 82 ? -11.302 5.911 10.119 1.00 93.94 82 LYS A CA 1
ATOM 654 C C . LYS A 1 82 ? -10.950 4.463 9.766 1.00 93.94 82 LYS A C 1
ATOM 656 O O . LYS A 1 82 ? -11.834 3.641 9.546 1.00 93.94 82 LYS A O 1
ATOM 661 N N . ILE A 1 83 ? -9.654 4.142 9.738 1.00 94.88 83 ILE A N 1
ATOM 662 C CA . ILE A 1 83 ? -9.150 2.768 9.642 1.00 94.88 83 ILE A CA 1
ATOM 663 C C . ILE A 1 83 ? -8.682 2.337 11.029 1.00 94.88 83 ILE A C 1
ATOM 665 O O . ILE A 1 83 ? -7.609 2.725 11.485 1.00 94.88 83 ILE A O 1
ATOM 669 N N . VAL A 1 84 ? -9.487 1.503 11.676 1.00 91.50 84 VAL A N 1
ATOM 670 C CA . VAL A 1 84 ? -9.197 0.909 12.986 1.00 91.50 84 VAL A CA 1
ATOM 671 C C . VAL A 1 84 ? -8.423 -0.399 12.822 1.00 91.50 84 VAL A C 1
ATOM 673 O O . VAL A 1 84 ? -7.479 -0.668 13.561 1.00 91.50 84 VAL A O 1
ATOM 676 N N . ALA A 1 85 ? -8.791 -1.208 11.826 1.00 90.94 85 ALA A N 1
ATOM 677 C CA . ALA A 1 85 ? -8.186 -2.514 11.586 1.00 90.94 85 ALA A CA 1
ATOM 678 C C . ALA A 1 85 ? -7.467 -2.556 10.233 1.00 90.94 85 ALA A C 1
ATOM 680 O O . ALA A 1 85 ? -8.075 -2.846 9.208 1.00 90.94 85 ALA A O 1
ATOM 681 N N . LEU A 1 86 ? -6.159 -2.299 10.224 1.00 94.88 86 LEU A N 1
ATOM 682 C CA . LEU A 1 86 ? -5.308 -2.505 9.049 1.00 94.88 86 LEU A CA 1
ATOM 683 C C . LEU A 1 86 ? -4.480 -3.780 9.239 1.00 94.88 86 LEU A C 1
ATOM 685 O O . LEU A 1 86 ? -3.692 -3.867 10.180 1.00 94.88 86 LEU A O 1
ATOM 689 N N . LYS A 1 87 ? -4.674 -4.781 8.377 1.00 94.00 87 LYS A N 1
ATOM 690 C CA . LYS A 1 87 ? -4.020 -6.092 8.503 1.00 94.00 87 LYS A CA 1
ATOM 691 C C . LYS A 1 87 ? -3.409 -6.547 7.183 1.00 94.00 87 LYS A C 1
ATOM 693 O O . LYS A 1 87 ? -3.967 -6.299 6.113 1.00 94.00 87 LYS A O 1
ATOM 698 N N . PHE A 1 88 ? -2.289 -7.261 7.293 1.00 93.94 88 PHE A N 1
ATOM 699 C CA . PHE A 1 88 ? -1.624 -7.909 6.170 1.00 93.94 88 PHE A CA 1
ATOM 700 C C . PHE A 1 88 ? -1.129 -9.309 6.563 1.00 93.94 88 PHE A C 1
ATOM 702 O O . PHE A 1 88 ? -0.544 -9.445 7.638 1.00 93.94 88 PHE A O 1
ATOM 709 N N . PRO A 1 89 ? -1.280 -10.332 5.702 1.00 91.75 89 PRO A N 1
ATOM 710 C CA . PRO A 1 89 ? -0.651 -11.637 5.906 1.00 91.75 89 PRO A CA 1
ATOM 711 C C . PRO A 1 89 ? 0.882 -11.570 5.934 1.00 91.75 89 PRO A C 1
ATOM 713 O O . PRO A 1 89 ? 1.520 -12.254 6.727 1.00 91.75 89 PRO A O 1
ATOM 716 N N . THR A 1 90 ? 1.491 -10.719 5.099 1.00 88.62 90 THR A N 1
ATOM 717 C CA . THR A 1 90 ? 2.956 -10.678 4.937 1.00 88.62 90 THR A CA 1
ATOM 718 C C . THR A 1 90 ? 3.646 -9.571 5.737 1.00 88.62 90 THR A C 1
ATOM 720 O O . THR A 1 90 ? 4.849 -9.369 5.580 1.00 88.62 90 THR A O 1
ATOM 723 N N . PHE A 1 91 ? 2.901 -8.769 6.500 1.00 90.31 91 PHE A N 1
ATOM 724 C CA . PHE A 1 91 ? 3.439 -7.597 7.191 1.00 90.31 91 PHE A CA 1
ATOM 725 C C . PHE A 1 91 ? 2.698 -7.349 8.504 1.00 90.31 91 PHE A C 1
ATOM 727 O O . PHE A 1 91 ? 1.488 -7.120 8.520 1.00 90.31 91 PHE A O 1
ATOM 734 N N . TRP A 1 92 ? 3.434 -7.358 9.613 1.00 89.25 92 TRP A N 1
ATOM 735 C CA . TRP A 1 92 ? 2.866 -7.021 10.912 1.00 89.25 92 TRP A CA 1
ATOM 736 C C . TRP A 1 92 ? 2.717 -5.507 11.053 1.00 89.25 92 TRP A C 1
ATOM 738 O O . TRP A 1 92 ? 3.682 -4.762 10.884 1.00 89.25 92 TRP A O 1
ATOM 748 N N . PHE A 1 93 ? 1.509 -5.058 11.387 1.00 92.25 93 PHE A N 1
ATOM 749 C CA . PHE A 1 93 ? 1.200 -3.652 11.607 1.00 92.25 93 PHE A CA 1
ATOM 750 C C . PHE A 1 93 ? 0.347 -3.463 12.859 1.00 92.25 93 PHE A C 1
ATOM 752 O O . PHE A 1 93 ? -0.642 -4.168 13.075 1.00 92.25 93 PHE A O 1
ATOM 759 N N . GLU A 1 94 ? 0.702 -2.435 13.623 1.00 91.56 94 GLU A N 1
ATOM 760 C CA . GLU A 1 94 ? -0.072 -1.905 14.738 1.00 91.56 94 GLU A CA 1
ATOM 761 C C . GLU A 1 94 ? -0.174 -0.385 14.604 1.00 91.56 94 GLU A C 1
ATOM 763 O O . GLU A 1 94 ? 0.760 0.269 14.141 1.00 91.56 94 GLU A O 1
ATOM 768 N N . ALA A 1 95 ? -1.290 0.197 15.044 1.00 91.00 95 ALA A N 1
ATOM 769 C CA . ALA A 1 95 ? -1.558 1.634 14.937 1.00 91.00 95 ALA A CA 1
ATOM 770 C C . ALA A 1 95 ? -0.789 2.492 15.971 1.00 91.00 95 ALA A C 1
ATOM 772 O O . ALA A 1 95 ? -1.277 3.528 16.421 1.00 91.00 95 ALA A O 1
ATOM 773 N N . THR A 1 96 ? 0.421 2.077 16.347 1.00 93.75 96 THR A N 1
ATOM 774 C CA . THR A 1 96 ? 1.346 2.842 17.194 1.00 93.75 96 THR A CA 1
ATOM 775 C C . THR A 1 96 ? 2.117 3.872 16.356 1.00 93.75 96 THR A C 1
ATOM 777 O O . THR A 1 96 ? 2.238 3.700 15.140 1.00 93.75 96 THR A O 1
ATOM 780 N N . PRO A 1 97 ? 2.681 4.939 16.954 1.00 91.94 97 PRO A N 1
ATOM 781 C CA . PRO A 1 97 ? 3.533 5.885 16.222 1.00 91.94 97 PRO A CA 1
ATOM 782 C C . PRO A 1 97 ? 4.668 5.193 15.450 1.00 91.94 97 PRO A C 1
ATOM 784 O O . PRO A 1 97 ? 4.930 5.509 14.290 1.00 91.94 97 PRO A O 1
ATOM 787 N N . GLN A 1 98 ? 5.285 4.182 16.064 1.00 92.81 98 GLN A N 1
ATOM 788 C CA . GLN A 1 98 ? 6.324 3.354 15.459 1.00 92.81 98 GLN A CA 1
ATOM 789 C C . GLN A 1 98 ? 5.771 2.529 14.292 1.00 92.81 98 GLN A C 1
ATOM 791 O O . GLN A 1 98 ? 6.382 2.489 13.226 1.00 92.81 98 GLN A O 1
ATOM 796 N N . GLY A 1 99 ? 4.596 1.912 14.449 1.00 93.06 99 GLY A N 1
ATOM 797 C CA . GLY A 1 99 ? 3.957 1.149 13.378 1.00 93.06 99 GLY A CA 1
ATOM 798 C C . GLY A 1 99 ? 3.583 2.014 12.174 1.00 93.06 99 GLY A C 1
ATOM 799 O O . GLY A 1 99 ? 3.824 1.618 11.035 1.00 93.06 99 GLY A O 1
ATOM 800 N N . LYS A 1 100 ? 3.084 3.235 12.400 1.00 92.75 100 LYS A N 1
ATOM 801 C CA . LYS A 1 100 ? 2.786 4.213 11.337 1.00 92.75 100 LYS A CA 1
ATOM 802 C C . LYS A 1 100 ? 4.048 4.656 10.595 1.00 92.75 100 LYS A C 1
ATOM 804 O O . LYS A 1 100 ? 4.045 4.737 9.364 1.00 92.75 100 LYS A O 1
ATOM 809 N N . PHE A 1 101 ? 5.144 4.878 11.321 1.00 92.69 101 PHE A N 1
ATOM 810 C CA . PHE A 1 101 ? 6.449 5.149 10.717 1.00 92.69 101 PHE A CA 1
ATOM 811 C C . PHE A 1 101 ? 6.914 3.977 9.842 1.00 92.69 101 PHE A C 1
ATOM 813 O O . PHE A 1 101 ? 7.229 4.171 8.668 1.00 92.69 101 PHE A O 1
ATOM 820 N N . MET A 1 102 ? 6.867 2.748 10.363 1.00 94.19 102 MET A N 1
ATOM 821 C CA . MET A 1 102 ? 7.248 1.551 9.605 1.00 94.19 102 MET A CA 1
ATOM 822 C C . MET A 1 102 ? 6.370 1.331 8.370 1.00 94.19 102 MET A C 1
ATOM 824 O O . MET A 1 102 ? 6.879 0.966 7.311 1.00 94.19 102 MET A O 1
ATOM 828 N N . LEU A 1 103 ? 5.068 1.609 8.467 1.00 93.75 103 LEU A N 1
ATOM 829 C CA . LEU A 1 103 ? 4.153 1.550 7.329 1.00 93.75 103 LEU A CA 1
ATOM 830 C C . LEU A 1 103 ? 4.521 2.585 6.253 1.00 93.75 103 LEU A C 1
ATOM 832 O O . LEU A 1 103 ? 4.515 2.275 5.062 1.00 93.75 103 LEU A O 1
ATOM 836 N N . SER A 1 104 ? 4.907 3.792 6.670 1.00 92.12 104 SER A N 1
ATOM 837 C CA . SER A 1 104 ? 5.373 4.858 5.773 1.00 92.12 104 SER A CA 1
ATOM 838 C C . SER A 1 104 ? 6.643 4.449 5.026 1.00 92.12 104 SER A C 1
ATOM 840 O O . SER A 1 104 ? 6.741 4.635 3.811 1.00 92.12 104 SER A O 1
ATOM 842 N N . VAL A 1 105 ? 7.593 3.830 5.735 1.00 92.00 105 VAL A N 1
ATOM 843 C CA . VAL A 1 105 ? 8.818 3.270 5.145 1.00 92.00 105 VAL A CA 1
ATOM 844 C C . VAL A 1 105 ? 8.483 2.154 4.153 1.00 92.00 105 VAL A C 1
ATOM 846 O O . VAL A 1 105 ? 9.018 2.156 3.045 1.00 92.00 105 VAL A O 1
ATOM 849 N N . ALA A 1 106 ? 7.560 1.248 4.492 1.00 92.06 106 ALA A N 1
ATOM 850 C CA . ALA A 1 106 ? 7.136 0.165 3.603 1.00 92.06 106 ALA A CA 1
ATOM 851 C C . ALA A 1 106 ? 6.511 0.695 2.298 1.00 92.06 106 ALA A C 1
ATOM 853 O O . ALA A 1 106 ? 6.861 0.238 1.206 1.00 92.06 106 ALA A O 1
ATOM 854 N N . PHE A 1 107 ? 5.647 1.714 2.379 1.00 91.06 107 PHE A N 1
ATOM 855 C CA . PHE A 1 107 ? 5.108 2.384 1.190 1.00 91.06 107 PHE A CA 1
ATOM 856 C C . PHE A 1 107 ? 6.199 3.086 0.369 1.00 91.06 107 PHE A C 1
ATOM 858 O O . PHE A 1 107 ? 6.199 3.006 -0.863 1.00 91.06 107 PHE A O 1
ATOM 865 N N . GLY A 1 108 ? 7.166 3.726 1.033 1.00 90.25 108 GLY A N 1
ATOM 866 C CA . GLY A 1 108 ? 8.333 4.321 0.380 1.00 90.25 108 GLY A CA 1
ATOM 867 C C . GLY A 1 108 ? 9.179 3.287 -0.369 1.00 90.25 108 GLY A C 1
ATOM 868 O O . GLY A 1 108 ? 9.549 3.508 -1.523 1.00 90.25 108 GLY A O 1
ATOM 869 N N . GLN A 1 109 ? 9.419 2.127 0.243 1.00 89.19 109 GLN A N 1
ATOM 870 C CA . GLN A 1 109 ? 10.172 1.026 -0.355 1.00 89.19 109 GLN A CA 1
ATOM 871 C C . GLN A 1 109 ? 9.471 0.455 -1.595 1.00 89.19 109 GLN A C 1
ATOM 873 O O . GLN A 1 109 ? 10.126 0.199 -2.608 1.00 89.19 109 GLN A O 1
ATOM 878 N N . ALA A 1 110 ? 8.144 0.301 -1.554 1.00 84.94 110 ALA A N 1
ATOM 879 C CA . ALA A 1 110 ? 7.359 -0.163 -2.698 1.00 84.94 110 ALA A CA 1
ATOM 880 C C . ALA A 1 110 ? 7.462 0.793 -3.903 1.00 84.94 110 ALA A C 1
ATOM 882 O O . ALA A 1 110 ? 7.649 0.355 -5.047 1.00 84.94 110 ALA A O 1
ATOM 883 N N . LYS A 1 111 ? 7.402 2.108 -3.646 1.00 84.38 111 LYS A N 1
ATOM 884 C CA . LYS A 1 111 ? 7.605 3.139 -4.672 1.00 84.38 111 LYS A CA 1
ATOM 885 C C . LYS A 1 111 ? 9.029 3.093 -5.225 1.00 84.38 111 LYS A C 1
ATOM 887 O O . LYS A 1 111 ? 9.201 2.976 -6.437 1.00 84.38 111 LYS A O 1
ATOM 892 N N . TYR A 1 112 ? 10.033 3.080 -4.345 1.00 87.62 112 TYR A N 1
ATOM 893 C CA . TYR A 1 112 ? 11.442 2.983 -4.731 1.00 87.62 112 TYR A CA 1
ATOM 894 C C . TYR A 1 112 ? 11.708 1.773 -5.629 1.00 87.62 112 TYR A C 1
ATOM 896 O O . TYR A 1 112 ? 12.363 1.905 -6.658 1.00 87.62 112 TYR A O 1
ATOM 904 N N . TYR A 1 113 ? 11.174 0.599 -5.281 1.00 84.00 113 TYR A N 1
ATOM 905 C CA . TYR A 1 113 ? 11.350 -0.608 -6.086 1.00 84.00 113 TYR A CA 1
ATOM 906 C C . TYR A 1 113 ? 10.806 -0.432 -7.510 1.00 84.00 113 TYR A C 1
ATOM 908 O O . TYR A 1 113 ? 11.468 -0.799 -8.483 1.00 84.00 113 TYR A O 1
ATOM 916 N N . THR A 1 114 ? 9.618 0.161 -7.638 1.00 80.00 114 THR A N 1
ATOM 917 C CA . THR A 1 114 ? 8.974 0.404 -8.935 1.00 80.00 114 THR A CA 1
ATOM 918 C C . THR A 1 114 ? 9.763 1.413 -9.772 1.00 80.00 114 THR A C 1
ATOM 920 O O . THR A 1 114 ? 10.018 1.167 -10.954 1.00 80.00 114 THR A O 1
ATOM 923 N N . ASP A 1 115 ? 10.203 2.509 -9.157 1.00 84.12 115 ASP A N 1
ATOM 924 C CA . ASP A 1 115 ? 10.977 3.557 -9.826 1.00 84.12 115 ASP A CA 1
ATOM 925 C C . ASP A 1 115 ? 12.370 3.050 -10.230 1.00 84.12 115 ASP A C 1
ATOM 927 O O . ASP A 1 115 ? 12.806 3.246 -11.364 1.00 84.12 115 ASP A O 1
ATOM 931 N N . ASN A 1 116 ? 13.038 2.293 -9.358 1.00 86.44 116 ASN A N 1
ATOM 932 C CA . ASN A 1 116 ? 14.332 1.683 -9.653 1.00 86.44 116 ASN A CA 1
ATOM 933 C C . ASN A 1 116 ? 14.224 0.638 -10.777 1.00 86.44 116 ASN A C 1
ATOM 935 O O . ASN A 1 116 ? 15.076 0.574 -11.664 1.00 86.44 116 ASN A O 1
ATOM 939 N N . LEU A 1 117 ? 13.155 -0.167 -10.802 1.00 83.25 117 LEU A N 1
ATOM 940 C CA . LEU A 1 117 ? 12.896 -1.088 -11.911 1.00 83.25 117 LEU A CA 1
ATOM 941 C C . LEU A 1 117 ? 12.743 -0.329 -13.235 1.00 83.25 117 LEU A C 1
ATOM 943 O O . LEU A 1 117 ? 13.323 -0.733 -14.247 1.00 83.25 117 LEU A O 1
ATOM 947 N N . ARG A 1 118 ? 12.002 0.783 -13.226 1.00 82.31 118 ARG A N 1
ATOM 948 C CA . ARG A 1 118 ? 11.842 1.649 -14.397 1.00 82.31 118 ARG A CA 1
ATOM 949 C C . ARG A 1 118 ? 13.181 2.218 -14.859 1.00 82.31 118 ARG A C 1
ATOM 951 O O . ARG A 1 118 ? 13.491 2.115 -16.046 1.00 82.31 118 ARG A O 1
ATOM 958 N N . GLU A 1 119 ? 13.992 2.749 -13.948 1.00 84.06 119 GLU A N 1
ATOM 959 C CA . GLU A 1 119 ? 15.323 3.265 -14.276 1.00 84.06 119 GLU A CA 1
ATOM 960 C C . GLU A 1 119 ? 16.220 2.189 -14.883 1.00 84.06 119 GLU A C 1
ATOM 962 O O . GLU A 1 119 ? 16.853 2.427 -15.911 1.00 84.06 119 GLU A O 1
ATOM 967 N N . ASN A 1 120 ? 16.217 0.977 -14.325 1.00 81.00 120 ASN A N 1
ATOM 968 C CA . ASN A 1 120 ? 16.989 -0.145 -14.856 1.00 81.00 120 ASN A CA 1
ATOM 969 C C . ASN A 1 120 ? 16.541 -0.547 -16.269 1.00 81.00 120 ASN A C 1
ATOM 971 O O . ASN A 1 120 ? 17.386 -0.793 -17.134 1.00 81.00 120 ASN A O 1
ATOM 975 N N . ILE A 1 121 ? 15.230 -0.552 -16.542 1.00 77.62 121 ILE A N 1
ATOM 976 C CA . ILE A 1 121 ? 14.690 -0.788 -17.891 1.00 77.62 121 ILE A CA 1
ATOM 977 C C . ILE A 1 121 ? 15.166 0.306 -18.855 1.00 77.62 121 ILE A C 1
ATOM 979 O O . ILE A 1 121 ? 15.695 -0.004 -19.924 1.00 77.62 121 ILE A O 1
ATOM 983 N N . LEU A 1 122 ? 15.046 1.579 -18.471 1.00 78.81 122 LEU A N 1
ATOM 984 C CA . LEU A 1 122 ? 15.491 2.711 -19.290 1.00 78.81 122 LEU A CA 1
ATOM 985 C C . LEU A 1 122 ? 17.007 2.707 -19.509 1.00 78.81 122 LEU A C 1
ATOM 987 O O . LEU A 1 122 ? 17.479 3.088 -20.581 1.00 78.81 122 LEU A O 1
ATOM 991 N N . ARG A 1 123 ? 17.790 2.266 -18.521 1.00 77.38 123 ARG A N 1
ATOM 992 C CA . ARG A 1 123 ? 19.239 2.062 -18.653 1.00 77.38 123 ARG A CA 1
ATOM 993 C C . ARG A 1 123 ? 19.543 0.986 -19.689 1.00 77.38 123 ARG A C 1
ATOM 995 O O . ARG A 1 123 ? 20.387 1.211 -20.553 1.00 77.38 123 ARG A O 1
ATOM 1002 N N . GLY A 1 124 ? 18.829 -0.139 -19.640 1.00 78.38 124 GLY A N 1
ATOM 1003 C CA . GLY A 1 124 ? 18.944 -1.213 -20.627 1.00 78.38 124 GLY A CA 1
ATOM 1004 C C . GLY A 1 124 ? 18.619 -0.739 -22.044 1.00 78.38 124 GLY A C 1
ATOM 1005 O O . GLY A 1 124 ? 19.391 -0.988 -22.966 1.00 78.38 124 GLY A O 1
ATOM 1006 N N . ILE A 1 125 ? 17.531 0.020 -22.211 1.00 74.56 125 ILE A N 1
ATOM 1007 C CA . ILE A 1 125 ? 17.145 0.616 -23.501 1.00 74.56 125 ILE A CA 1
ATOM 1008 C C . ILE A 1 125 ? 18.233 1.573 -24.007 1.00 74.56 125 ILE A C 1
ATOM 1010 O O . ILE A 1 125 ? 18.651 1.476 -25.159 1.00 74.56 125 ILE A O 1
ATOM 1014 N N . ARG A 1 126 ? 18.758 2.453 -23.142 1.00 75.19 126 ARG A N 1
ATOM 1015 C CA . ARG A 1 126 ? 19.858 3.370 -23.488 1.00 75.19 126 ARG A CA 1
ATOM 1016 C C . ARG A 1 126 ? 21.113 2.624 -23.952 1.00 75.19 126 ARG A C 1
ATOM 1018 O O . ARG A 1 126 ? 21.742 3.049 -24.916 1.00 75.19 126 ARG A O 1
ATOM 1025 N N . GLN A 1 127 ? 21.472 1.519 -23.297 1.00 73.62 127 GLN A N 1
ATOM 1026 C CA . GLN A 1 127 ? 22.624 0.699 -23.692 1.00 73.62 127 GLN A CA 1
ATOM 1027 C C . GLN A 1 127 ? 22.432 0.055 -25.068 1.00 73.62 127 GLN A C 1
ATOM 1029 O O . GLN A 1 127 ? 23.350 0.089 -25.882 1.00 73.62 127 GLN A O 1
ATOM 1034 N N . LYS A 1 128 ? 21.233 -0.456 -25.360 1.00 69.62 128 LYS A N 1
ATOM 1035 C CA . LYS A 1 128 ? 20.896 -0.998 -26.684 1.00 69.62 128 LYS A CA 1
ATOM 1036 C C . LYS A 1 128 ? 21.013 0.056 -27.781 1.00 69.62 128 LYS A C 1
ATOM 1038 O O . LYS A 1 128 ? 21.687 -0.174 -28.778 1.00 69.62 128 LYS A O 1
ATOM 1043 N N . ILE A 1 129 ? 20.452 1.245 -27.551 1.00 69.31 129 ILE A N 1
ATOM 1044 C CA . ILE A 1 129 ? 20.540 2.364 -28.501 1.00 69.31 129 ILE A CA 1
ATOM 1045 C C . ILE A 1 129 ? 22.005 2.746 -28.764 1.00 69.31 129 ILE A C 1
ATOM 1047 O O . ILE A 1 129 ? 22.389 2.921 -29.916 1.00 69.31 129 ILE A O 1
ATOM 1051 N N . ARG A 1 130 ? 22.850 2.808 -27.722 1.00 69.50 130 ARG A N 1
ATOM 1052 C CA . ARG A 1 130 ? 24.296 3.075 -27.872 1.00 69.50 130 ARG A CA 1
ATOM 1053 C C . ARG A 1 130 ? 25.026 2.018 -28.706 1.00 69.50 130 ARG A C 1
ATOM 1055 O O . ARG A 1 130 ? 26.005 2.352 -29.360 1.00 69.50 130 ARG A O 1
ATOM 1062 N N . ARG A 1 131 ? 24.563 0.766 -28.686 1.00 69.69 131 ARG 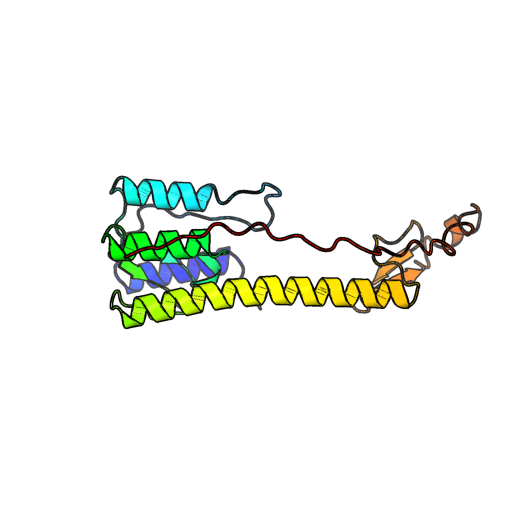A N 1
ATOM 1063 C CA . ARG A 1 131 ? 25.099 -0.342 -29.497 1.00 69.69 131 ARG A CA 1
ATOM 1064 C C . ARG A 1 131 ? 24.504 -0.409 -30.909 1.00 69.69 131 ARG A C 1
ATOM 1066 O O . ARG A 1 131 ? 24.847 -1.313 -31.660 1.00 69.69 131 ARG A O 1
ATOM 1073 N N . GLY A 1 132 ? 23.613 0.517 -31.272 1.00 66.12 132 GLY A N 1
ATOM 1074 C CA . GLY A 1 132 ? 22.884 0.476 -32.543 1.00 66.12 132 GLY A CA 1
ATOM 1075 C C . GLY A 1 132 ? 21.815 -0.622 -32.604 1.00 66.12 132 GLY A C 1
ATOM 1076 O O . GLY A 1 132 ? 21.325 -0.941 -33.683 1.00 66.12 132 GLY A O 1
ATOM 1077 N N . GLU A 1 133 ? 21.443 -1.210 -31.463 1.00 67.38 133 GLU A N 1
ATOM 1078 C CA . GLU A 1 133 ? 20.428 -2.258 -31.374 1.00 67.38 133 GLU A CA 1
ATOM 1079 C C . GLU A 1 133 ? 19.020 -1.648 -31.292 1.00 67.38 133 GLU A C 1
ATOM 1081 O O . GLU A 1 133 ? 18.752 -0.712 -30.528 1.00 67.38 133 GLU A O 1
ATOM 1086 N N . LEU A 1 134 ? 18.078 -2.225 -32.037 1.00 62.94 134 LEU A N 1
ATOM 1087 C CA . LEU A 1 134 ? 16.684 -1.802 -32.009 1.00 62.94 134 LEU A CA 1
ATOM 1088 C C . LEU A 1 134 ? 16.021 -2.268 -30.694 1.00 62.94 134 LEU A C 1
ATOM 1090 O O . LEU A 1 134 ? 15.953 -3.459 -30.402 1.00 62.94 134 LEU A O 1
ATOM 1094 N N . SER A 1 135 ? 15.502 -1.331 -29.894 1.0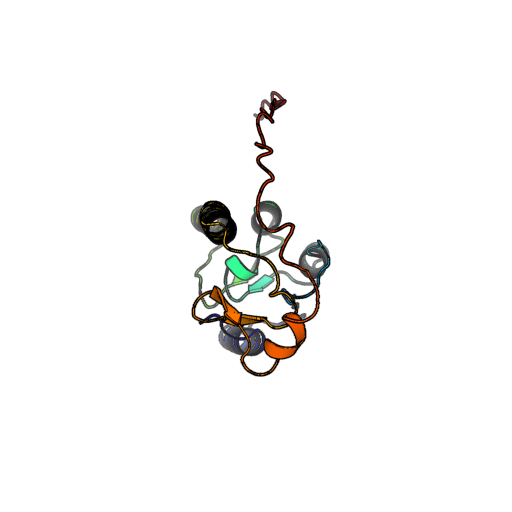0 59.19 135 SER A N 1
ATOM 1095 C CA . SER A 1 135 ? 14.686 -1.631 -28.695 1.00 59.19 135 SER A CA 1
ATOM 1096 C C . SER A 1 135 ? 13.182 -1.748 -28.985 1.00 59.19 135 SER A C 1
ATOM 1098 O O . SER A 1 135 ? 12.393 -1.951 -28.063 1.00 59.19 135 SER A O 1
ATOM 1100 N N . ALA A 1 136 ? 12.773 -1.582 -30.246 1.00 64.06 136 ALA A N 1
ATOM 1101 C CA . ALA A 1 136 ? 11.374 -1.584 -30.665 1.00 64.06 136 ALA A CA 1
ATOM 1102 C C . ALA A 1 136 ? 10.863 -2.998 -30.998 1.00 64.06 136 ALA A C 1
ATOM 1104 O O . ALA A 1 136 ? 11.593 -3.985 -30.934 1.00 64.06 136 ALA A O 1
ATOM 1105 N N . LYS A 1 137 ? 9.576 -3.097 -31.353 1.00 58.47 137 LYS A N 1
ATOM 1106 C CA . LYS A 1 137 ? 8.993 -4.330 -31.893 1.00 58.47 137 LYS A CA 1
ATOM 1107 C C . LYS A 1 137 ? 9.785 -4.757 -33.133 1.00 58.47 137 LYS A C 1
ATOM 1109 O O . LYS A 1 137 ? 10.062 -3.914 -33.986 1.00 58.47 137 LYS A O 1
ATOM 1114 N N . ALA A 1 138 ? 10.130 -6.042 -33.213 1.00 61.50 138 ALA A N 1
ATOM 1115 C CA . ALA A 1 138 ? 10.830 -6.593 -34.363 1.00 61.50 138 ALA A CA 1
ATOM 1116 C C . ALA A 1 138 ? 10.125 -6.212 -35.678 1.00 61.50 138 ALA A C 1
ATOM 1118 O O . ALA A 1 138 ? 8.898 -6.360 -35.766 1.00 61.50 138 ALA A O 1
ATOM 1119 N N . PRO A 1 139 ? 10.867 -5.696 -36.676 1.00 62.19 139 PRO A N 1
ATOM 1120 C CA . PRO A 1 139 ? 10.324 -5.463 -38.004 1.00 62.19 139 PRO A CA 1
ATOM 1121 C C . PRO A 1 139 ? 9.892 -6.789 -38.638 1.00 62.19 139 PRO A C 1
ATOM 1123 O O . PRO A 1 139 ? 10.306 -7.871 -38.218 1.00 62.19 139 PRO A O 1
ATOM 1126 N N . LEU A 1 140 ? 9.038 -6.703 -39.656 1.00 55.72 140 LEU A N 1
ATOM 1127 C CA . LEU A 1 140 ? 8.543 -7.872 -40.381 1.00 55.72 140 LEU A CA 1
ATOM 1128 C C . LEU A 1 140 ? 9.734 -8.725 -40.866 1.00 55.72 140 LEU A C 1
ATOM 1130 O O . LEU A 1 140 ? 10.738 -8.172 -41.305 1.00 55.72 140 LEU A O 1
ATOM 1134 N N . GLY A 1 141 ? 9.657 -10.055 -40.733 1.00 58.84 141 GLY A N 1
ATOM 1135 C CA . GLY A 1 141 ? 10.778 -10.970 -41.024 1.00 58.84 141 GLY A CA 1
ATOM 1136 C C . GLY A 1 141 ? 11.757 -11.221 -39.871 1.00 58.84 141 GLY A C 1
ATOM 1137 O O . GLY A 1 141 ? 12.646 -12.061 -40.009 1.00 58.84 141 GLY A O 1
ATOM 1138 N N . TYR A 1 142 ? 11.579 -10.540 -38.739 1.00 61.47 142 TYR A N 1
ATOM 1139 C CA . TYR A 1 142 ? 12.337 -10.735 -37.507 1.00 61.47 142 TYR A CA 1
ATOM 1140 C C . TYR A 1 142 ? 11.382 -10.995 -36.337 1.00 61.47 142 TYR A C 1
ATOM 1142 O O . TYR A 1 142 ? 10.213 -10.605 -36.372 1.00 61.47 142 TYR A O 1
ATOM 1150 N N . PHE A 1 143 ? 11.874 -11.624 -35.274 1.00 67.94 143 PHE A N 1
ATOM 1151 C CA . PHE A 1 143 ? 11.127 -11.811 -34.032 1.00 67.94 143 PHE A CA 1
ATOM 1152 C C . PHE A 1 143 ? 11.929 -11.300 -32.834 1.00 67.94 143 PHE A C 1
ATOM 1154 O O . PHE A 1 143 ? 13.158 -11.258 -32.849 1.00 67.94 143 PHE A O 1
ATOM 1161 N N . ASN A 1 144 ? 11.216 -10.880 -31.788 1.00 63.28 144 ASN A N 1
ATOM 1162 C CA . ASN A 1 144 ? 11.837 -10.547 -30.510 1.00 63.28 144 ASN A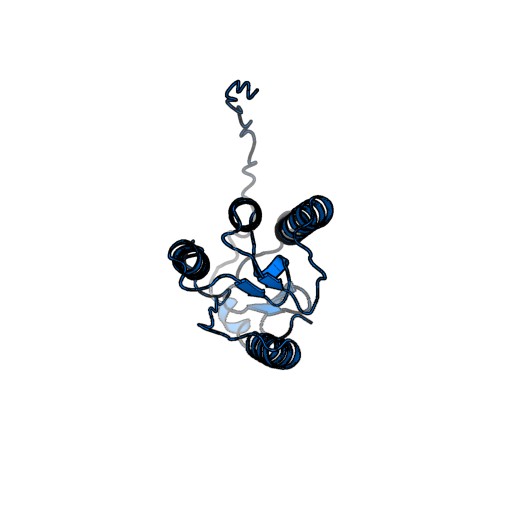 CA 1
ATOM 1163 C C . ASN A 1 144 ? 12.097 -11.854 -29.760 1.00 63.28 144 ASN A C 1
ATOM 1165 O O . ASN A 1 144 ? 11.135 -12.465 -29.298 1.00 63.28 144 ASN A O 1
ATOM 1169 N N . GLU A 1 145 ? 13.358 -12.260 -29.619 1.00 70.62 145 GLU A N 1
ATOM 1170 C CA . GLU A 1 145 ? 13.745 -13.411 -28.800 1.00 70.62 145 GLU A CA 1
ATOM 1171 C C . GLU A 1 145 ? 13.675 -13.000 -27.318 1.00 70.62 145 GLU A C 1
ATOM 1173 O O . GLU A 1 145 ? 14.507 -12.211 -26.851 1.00 70.62 145 GLU A O 1
ATOM 1178 N N . PRO A 1 146 ? 12.679 -13.473 -26.543 1.00 61.41 146 PRO A N 1
ATOM 1179 C CA . PRO A 1 146 ? 12.450 -12.975 -25.189 1.00 61.41 146 PRO A CA 1
ATOM 1180 C C . PRO A 1 146 ? 13.595 -13.306 -24.227 1.00 61.41 146 PRO A C 1
ATOM 1182 O O . PRO A 1 146 ? 13.805 -12.569 -23.260 1.00 61.41 146 PRO A O 1
ATOM 1185 N N . ARG A 1 147 ? 14.337 -14.396 -24.478 1.00 62.72 147 ARG A N 1
ATOM 1186 C CA . ARG A 1 147 ? 15.424 -14.865 -23.603 1.00 62.72 147 ARG A CA 1
ATOM 1187 C C . ARG A 1 147 ? 16.675 -14.011 -23.736 1.00 62.72 147 ARG A C 1
ATOM 1189 O O . ARG A 1 147 ? 17.243 -13.589 -22.733 1.00 62.72 147 ARG A O 1
ATOM 1196 N N . LEU A 1 148 ? 17.071 -13.734 -24.972 1.00 59.56 148 LEU A N 1
ATOM 1197 C CA . LEU A 1 148 ? 18.252 -12.931 -25.286 1.00 59.56 148 LEU A CA 1
ATOM 1198 C C . LEU A 1 148 ? 17.933 -11.432 -25.298 1.00 59.56 148 LEU A C 1
ATOM 1200 O O . LEU A 1 148 ? 18.834 -10.598 -25.246 1.00 59.56 148 LEU A O 1
ATOM 1204 N N . ARG A 1 149 ? 16.638 -11.078 -25.309 1.00 61.41 149 ARG A N 1
ATOM 1205 C CA . ARG A 1 149 ? 16.136 -9.708 -25.470 1.00 61.41 149 ARG A CA 1
ATOM 1206 C C . ARG A 1 149 ? 16.703 -9.048 -26.734 1.00 61.41 149 ARG A C 1
ATOM 1208 O O . ARG A 1 149 ? 16.837 -7.826 -26.757 1.00 61.41 149 ARG A O 1
ATOM 1215 N N . THR A 1 150 ? 17.027 -9.833 -27.753 1.00 56.91 150 THR A N 1
ATOM 1216 C CA . THR A 1 150 ? 17.543 -9.408 -29.057 1.00 56.91 150 THR A CA 1
ATOM 1217 C C . THR A 1 150 ? 16.471 -9.583 -30.127 1.00 56.91 150 THR A C 1
ATOM 1219 O O . THR A 1 150 ? 15.444 -10.233 -29.913 1.00 56.91 150 THR A O 1
ATOM 1222 N N . ILE A 1 151 ? 16.696 -8.958 -31.279 1.00 63.88 151 ILE A N 1
ATOM 1223 C CA . ILE A 1 151 ? 15.864 -9.142 -32.463 1.00 63.88 151 ILE A CA 1
ATOM 1224 C C . ILE A 1 151 ? 16.601 -10.102 -33.382 1.00 63.88 151 ILE A C 1
ATOM 1226 O O . ILE A 1 151 ? 17.687 -9.779 -33.861 1.00 63.88 151 ILE A O 1
ATOM 1230 N N . GLU A 1 152 ? 16.021 -11.274 -33.609 1.00 64.25 152 GLU A N 1
ATOM 1231 C CA . GLU A 1 152 ? 16.625 -12.313 -34.436 1.00 64.25 152 GLU A CA 1
ATOM 1232 C C . GLU A 1 152 ? 15.854 -12.501 -35.745 1.00 64.25 152 GLU A C 1
ATOM 1234 O O . GLU A 1 152 ? 14.632 -12.314 -35.786 1.00 64.25 152 GLU A O 1
ATOM 1239 N N . PRO A 1 153 ? 16.550 -12.834 -36.845 1.00 59.69 153 PRO A N 1
ATOM 1240 C CA . PRO A 1 153 ? 15.901 -13.105 -38.119 1.00 59.69 153 PRO A CA 1
ATOM 1241 C C . PRO A 1 153 ? 15.045 -14.374 -38.028 1.00 59.69 153 PRO A C 1
ATOM 1243 O O . PRO A 1 153 ? 15.525 -15.447 -37.657 1.00 59.69 153 PRO A O 1
ATOM 1246 N N . ASP A 1 154 ? 13.773 -14.270 -38.413 1.00 66.25 154 ASP A N 1
ATOM 1247 C CA . ASP A 1 154 ? 12.879 -15.423 -38.498 1.00 66.25 154 ASP A CA 1
ATOM 1248 C C . ASP A 1 154 ? 13.161 -16.189 -39.793 1.00 66.25 154 ASP A C 1
ATOM 1250 O O . ASP A 1 154 ? 12.780 -15.751 -40.878 1.00 66.25 154 ASP A O 1
ATOM 1254 N N . LYS A 1 155 ? 13.778 -17.371 -39.687 1.00 62.75 155 LYS A N 1
ATOM 1255 C CA . LYS A 1 155 ? 14.148 -18.221 -40.834 1.00 62.75 155 LYS A CA 1
ATOM 1256 C C . LYS A 1 155 ? 12.989 -18.498 -41.808 1.00 62.75 155 LYS A C 1
ATOM 1258 O O . LYS A 1 155 ? 13.250 -18.743 -42.980 1.00 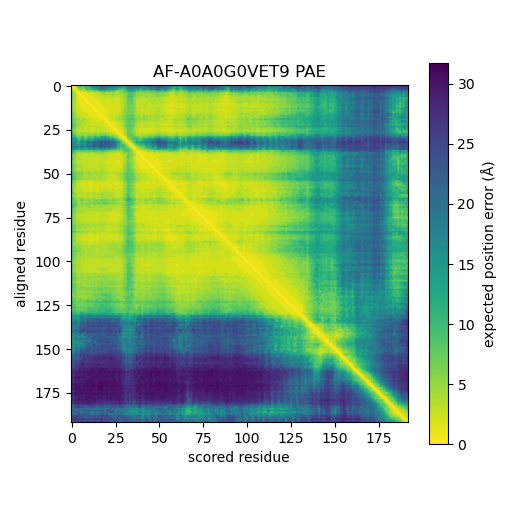62.75 155 LYS A O 1
ATOM 1263 N N . LYS A 1 156 ? 11.723 -18.445 -41.371 1.00 62.81 156 LYS A N 1
ATOM 1264 C CA . LYS A 1 156 ? 10.552 -18.677 -42.242 1.00 62.81 156 LYS A CA 1
ATOM 1265 C C . LYS A 1 156 ? 10.134 -17.445 -43.045 1.00 62.81 156 LYS A C 1
ATOM 1267 O O . LYS A 1 156 ? 9.616 -17.574 -44.153 1.00 62.81 156 LYS A O 1
ATOM 1272 N N . THR A 1 157 ? 10.358 -16.256 -42.496 1.00 58.59 157 THR A N 1
ATOM 1273 C CA . THR A 1 157 ? 9.797 -14.998 -43.012 1.00 58.59 157 THR A CA 1
ATOM 1274 C C . THR A 1 157 ? 10.883 -14.076 -43.581 1.00 58.59 157 THR A C 1
ATOM 1276 O O . THR A 1 157 ? 10.601 -13.227 -44.424 1.00 58.59 157 THR A O 1
ATOM 1279 N N . PHE A 1 158 ? 12.145 -14.308 -43.209 1.00 53.28 158 PHE A N 1
ATOM 1280 C CA . PHE A 1 158 ? 13.327 -13.552 -43.624 1.00 53.28 158 PHE A CA 1
ATOM 1281 C C . PHE A 1 158 ? 13.507 -13.484 -45.150 1.00 53.28 158 PHE A C 1
ATOM 1283 O O . PHE A 1 158 ? 13.866 -12.442 -45.695 1.00 53.28 158 PHE A O 1
ATOM 1290 N N . HIS A 1 159 ? 13.180 -14.564 -45.869 1.00 55.22 159 HIS A N 1
ATOM 1291 C CA . HIS A 1 159 ? 13.291 -14.617 -47.332 1.00 55.22 159 HIS A CA 1
ATOM 1292 C C . HIS A 1 159 ? 12.333 -13.655 -48.060 1.00 55.22 159 HIS A C 1
ATOM 1294 O O . HIS A 1 159 ? 12.638 -13.246 -49.177 1.00 55.22 159 HIS A O 1
ATOM 1300 N N . LYS A 1 160 ? 11.217 -13.251 -47.429 1.00 52.91 160 LYS A N 1
ATOM 1301 C CA . LYS A 1 160 ? 10.230 -12.319 -48.009 1.00 52.91 160 LYS A CA 1
ATOM 1302 C C . LYS A 1 160 ? 10.635 -10.847 -47.887 1.00 52.91 160 LYS A C 1
ATOM 1304 O O . LYS A 1 160 ? 10.118 -10.013 -48.612 1.00 52.91 160 LYS A O 1
ATOM 1309 N N . VAL A 1 161 ? 11.560 -10.528 -46.983 1.00 52.44 161 VAL A N 1
ATOM 1310 C CA . VAL A 1 161 ? 11.983 -9.144 -46.691 1.00 52.44 161 VAL A CA 1
ATOM 1311 C C . VAL A 1 161 ? 13.196 -8.736 -47.531 1.00 52.44 161 VAL A C 1
ATOM 1313 O O . VAL A 1 161 ? 13.470 -7.555 -47.712 1.00 52.44 161 VAL A O 1
ATOM 1316 N N . ARG A 1 162 ? 13.899 -9.706 -48.132 1.00 44.34 162 ARG A N 1
ATOM 1317 C CA . ARG A 1 162 ? 15.056 -9.460 -49.009 1.00 44.34 162 ARG A CA 1
ATOM 1318 C C . ARG A 1 162 ? 14.686 -8.762 -50.330 1.00 44.34 162 ARG A C 1
ATOM 1320 O O . ARG A 1 162 ? 15.570 -8.190 -50.961 1.00 44.34 162 ARG A O 1
ATOM 1327 N N . SER A 1 163 ? 13.417 -8.794 -50.749 1.00 39.47 163 SER A N 1
ATOM 1328 C CA . SER A 1 163 ? 12.944 -8.202 -52.011 1.00 39.47 163 SER A CA 1
ATOM 1329 C C . SER A 1 163 ? 12.557 -6.722 -51.919 1.00 39.47 163 SER A C 1
ATOM 1331 O O . SER A 1 163 ? 12.566 -6.044 -52.944 1.00 39.47 163 SER A O 1
ATOM 1333 N N . GLU A 1 164 ? 12.276 -6.183 -50.729 1.00 37.00 164 GLU A N 1
ATOM 1334 C CA . GLU A 1 164 ? 11.896 -4.776 -50.562 1.00 37.00 164 GLU A CA 1
ATOM 1335 C C . GLU A 1 164 ? 12.970 -3.998 -49.796 1.00 37.00 164 GLU A C 1
ATOM 1337 O O . GLU A 1 164 ? 13.329 -4.291 -48.657 1.00 37.00 164 GLU A O 1
ATOM 1342 N N . ARG A 1 165 ? 13.521 -2.983 -50.466 1.00 40.38 165 ARG A N 1
ATOM 1343 C CA . ARG A 1 165 ? 14.501 -2.023 -49.946 1.00 40.38 165 ARG A CA 1
ATOM 1344 C C . ARG A 1 165 ? 14.044 -1.423 -48.605 1.00 40.38 165 ARG A C 1
ATOM 1346 O O . ARG A 1 165 ? 13.327 -0.431 -48.597 1.00 40.38 165 ARG A O 1
ATOM 1353 N N . MET A 1 166 ? 14.547 -1.934 -47.481 1.00 38.12 166 MET A N 1
ATOM 1354 C CA . MET A 1 166 ? 14.358 -1.309 -46.159 1.00 38.12 166 MET A CA 1
ATOM 1355 C C . MET A 1 166 ? 15.673 -1.110 -45.383 1.00 38.12 166 MET A C 1
ATOM 1357 O O . MET A 1 166 ? 15.686 -1.035 -44.161 1.00 38.12 166 MET A O 1
ATOM 1361 N N . PHE A 1 167 ? 16.801 -0.994 -46.095 1.00 40.53 167 PHE A N 1
ATOM 1362 C CA . PHE A 1 167 ? 18.133 -0.786 -45.497 1.00 40.53 167 PHE A CA 1
ATOM 1363 C C . PHE A 1 167 ? 18.627 0.672 -45.480 1.00 40.53 167 PHE A C 1
ATOM 1365 O O . PHE A 1 167 ? 19.727 0.941 -45.006 1.00 40.53 167 PHE A O 1
ATOM 1372 N N . ARG A 1 168 ? 17.835 1.648 -45.940 1.00 32.88 168 ARG A N 1
ATOM 1373 C CA . ARG A 1 168 ? 18.188 3.078 -45.843 1.00 32.88 168 ARG A CA 1
ATOM 1374 C C . ARG A 1 168 ? 17.344 3.758 -44.771 1.00 32.88 168 ARG A C 1
ATOM 1376 O O . ARG A 1 168 ? 16.265 4.256 -45.054 1.00 32.88 168 ARG A O 1
ATOM 1383 N N . GLY A 1 169 ? 17.840 3.744 -43.540 1.00 37.34 169 GLY A N 1
ATOM 1384 C CA . GLY A 1 169 ? 17.206 4.418 -42.400 1.00 37.34 169 GLY A CA 1
ATOM 1385 C C . GLY A 1 169 ? 17.661 3.920 -41.027 1.00 37.34 169 GLY A C 1
ATOM 1386 O O . GLY A 1 169 ? 17.220 4.451 -40.018 1.00 37.34 169 GLY A O 1
ATOM 1387 N N . ILE A 1 170 ? 18.539 2.911 -40.971 1.00 39.47 170 ILE A N 1
ATOM 1388 C CA . ILE A 1 170 ? 19.024 2.318 -39.709 1.00 39.47 170 ILE A CA 1
ATOM 1389 C C . ILE A 1 170 ? 20.336 2.977 -39.224 1.00 39.47 170 ILE A C 1
ATOM 1391 O O . ILE A 1 170 ? 20.860 2.654 -38.166 1.00 39.47 170 ILE A O 1
ATOM 1395 N N . GLY A 1 171 ? 20.847 3.979 -39.939 1.00 40.47 171 GLY A N 1
ATOM 1396 C CA . GLY A 1 171 ? 22.006 4.756 -39.517 1.00 40.47 171 GLY A CA 1
ATOM 1397 C C . GLY A 1 171 ? 21.822 6.229 -39.844 1.00 40.47 171 GLY A C 1
ATOM 1398 O O . GLY A 1 171 ? 21.386 6.564 -40.941 1.00 40.47 171 GLY A O 1
ATOM 1399 N N . ILE A 1 172 ? 22.249 7.073 -38.904 1.00 36.62 172 ILE A N 1
ATOM 1400 C CA . ILE A 1 172 ? 22.326 8.541 -38.942 1.00 36.62 172 ILE A CA 1
ATOM 1401 C C . ILE A 1 172 ? 21.068 9.249 -38.425 1.00 36.62 172 ILE A C 1
ATOM 1403 O O . ILE A 1 172 ? 20.099 9.517 -39.128 1.00 36.62 172 ILE A O 1
ATOM 1407 N N . GLY A 1 173 ? 21.163 9.623 -37.152 1.00 30.11 173 GLY A N 1
ATOM 1408 C CA . GLY A 1 173 ? 20.263 10.543 -36.479 1.00 30.11 173 GLY A CA 1
ATOM 1409 C C . GLY A 1 173 ? 20.842 10.988 -35.143 1.00 30.11 173 GLY A C 1
ATOM 1410 O O . GLY A 1 173 ? 20.154 10.915 -34.132 1.00 30.11 173 GLY A O 1
ATOM 1411 N N . ASN A 1 174 ? 22.114 11.409 -35.135 1.00 37.06 174 ASN A N 1
ATOM 1412 C CA . ASN A 1 174 ? 22.686 12.231 -34.068 1.00 37.06 174 ASN A CA 1
ATOM 1413 C C . ASN A 1 174 ? 21.832 13.502 -33.941 1.00 37.06 174 ASN A C 1
ATOM 1415 O O . ASN A 1 174 ? 22.069 14.494 -34.623 1.00 37.06 174 ASN A O 1
ATOM 1419 N N . ARG A 1 175 ? 20.813 13.478 -33.086 1.00 36.06 175 ARG A N 1
ATOM 1420 C CA . ARG A 1 175 ? 20.287 14.684 -32.455 1.00 36.06 175 ARG A CA 1
ATOM 1421 C C . ARG A 1 175 ? 20.380 14.454 -30.962 1.00 36.06 175 ARG A C 1
ATOM 1423 O O . ARG A 1 175 ? 19.571 13.738 -30.377 1.00 36.06 175 ARG A O 1
ATOM 1430 N N . GLY A 1 176 ? 21.466 14.982 -30.400 1.00 32.94 176 GLY A N 1
ATOM 1431 C CA . GLY A 1 176 ? 21.653 15.081 -28.965 1.00 32.94 176 GLY A CA 1
ATOM 1432 C C . GLY A 1 176 ? 20.444 15.777 -28.360 1.00 32.94 176 GLY A C 1
ATOM 1433 O O . GLY A 1 176 ? 19.974 16.791 -28.871 1.00 32.94 176 GLY A O 1
ATOM 1434 N N . ILE A 1 177 ? 19.920 15.195 -27.291 1.00 40.00 177 ILE A N 1
ATOM 1435 C CA . ILE A 1 177 ? 18.973 15.871 -26.415 1.00 40.00 177 ILE A CA 1
ATOM 1436 C C . ILE A 1 177 ? 19.850 16.700 -25.472 1.00 40.00 177 ILE A C 1
ATOM 1438 O O . ILE A 1 177 ? 20.123 16.296 -24.345 1.00 40.00 177 ILE A O 1
ATOM 1442 N N . GLU A 1 178 ? 20.428 17.780 -25.994 1.00 35.50 178 GLU A N 1
ATOM 1443 C CA . GLU A 1 178 ? 21.102 18.778 -25.170 1.00 35.50 178 GLU A CA 1
ATOM 1444 C C . GLU A 1 178 ? 20.052 19.725 -24.591 1.00 35.50 178 GLU A C 1
ATOM 1446 O O . GLU A 1 178 ? 19.242 20.291 -25.319 1.00 35.50 178 GLU A O 1
ATOM 1451 N N . GLY A 1 179 ? 20.100 19.891 -23.269 1.00 39.16 179 GLY A N 1
ATOM 1452 C CA . GLY A 1 179 ? 19.606 21.086 -22.594 1.00 39.16 179 GLY A CA 1
ATOM 1453 C C . GLY A 1 179 ? 18.098 21.182 -22.389 1.00 39.16 179 GLY A C 1
ATOM 1454 O O . GLY A 1 179 ? 17.441 22.016 -22.999 1.00 39.16 179 GLY A O 1
ATOM 1455 N N . ILE A 1 180 ? 17.566 20.439 -21.419 1.00 37.50 180 ILE A N 1
ATOM 1456 C CA . ILE A 1 180 ? 16.470 20.965 -20.596 1.00 37.50 180 ILE A CA 1
ATOM 1457 C C . ILE A 1 180 ? 17.035 21.044 -19.182 1.00 37.50 180 ILE A C 1
ATOM 1459 O O . ILE A 1 180 ? 17.068 20.061 -18.448 1.00 37.50 180 ILE A O 1
ATOM 1463 N N . GLY A 1 181 ? 17.621 22.196 -18.855 1.00 39.16 181 GLY A N 1
ATOM 1464 C CA . GLY A 1 181 ? 17.878 22.542 -17.466 1.00 39.16 181 GLY A CA 1
ATOM 1465 C C . GLY A 1 181 ? 16.533 22.870 -16.840 1.00 39.16 181 GLY A C 1
ATOM 1466 O O . GLY A 1 181 ? 15.941 23.890 -17.184 1.00 39.16 181 GLY A O 1
ATOM 1467 N N . ASP A 1 182 ? 16.030 21.989 -15.981 1.00 39.16 182 ASP A N 1
ATOM 1468 C CA . ASP A 1 182 ? 14.788 22.228 -15.257 1.00 39.16 182 ASP A CA 1
ATOM 1469 C C . ASP A 1 182 ? 15.011 23.375 -14.259 1.00 39.16 182 ASP A C 1
ATOM 1471 O O . ASP A 1 182 ? 15.598 23.201 -13.190 1.00 39.16 182 ASP A O 1
ATOM 1475 N N . SER A 1 183 ? 14.562 24.584 -14.602 1.00 42.09 183 SER A N 1
ATOM 1476 C CA . SER A 1 183 ? 14.423 25.670 -13.633 1.00 42.09 183 SER A CA 1
ATOM 1477 C C . SER A 1 183 ? 13.285 25.320 -12.672 1.00 42.09 183 SER A C 1
ATOM 1479 O O . SER A 1 183 ? 12.106 25.463 -12.994 1.00 42.09 183 SER A O 1
ATOM 1481 N N . HIS A 1 184 ? 13.636 24.813 -11.488 1.00 54.25 184 HIS A N 1
ATOM 1482 C CA . HIS A 1 184 ? 12.672 24.491 -10.439 1.00 54.25 184 HIS A CA 1
ATOM 1483 C C . HIS A 1 184 ? 12.208 25.768 -9.727 1.00 54.25 184 HIS A C 1
ATOM 1485 O O . HIS A 1 184 ? 12.969 26.416 -9.011 1.00 54.25 184 HIS A O 1
ATOM 1491 N N . HIS A 1 185 ? 10.938 26.126 -9.914 1.00 50.44 185 HIS A N 1
ATOM 1492 C CA . HIS A 1 185 ? 10.281 27.173 -9.138 1.00 50.44 185 HIS A CA 1
ATOM 1493 C C . HIS A 1 185 ? 9.814 26.592 -7.797 1.00 50.44 185 HIS A C 1
ATOM 1495 O O . HIS A 1 185 ? 8.968 25.699 -7.765 1.00 50.44 185 HIS A O 1
ATOM 1501 N N . CYS A 1 186 ? 10.373 27.088 -6.693 1.00 50.16 186 CYS A N 1
ATOM 1502 C CA . CYS A 1 186 ? 10.025 26.657 -5.340 1.00 50.16 186 CYS A CA 1
ATOM 1503 C C . CYS A 1 186 ? 9.112 27.681 -4.657 1.00 50.16 186 CYS A C 1
ATOM 1505 O O . CYS A 1 186 ? 9.363 28.883 -4.719 1.00 50.16 186 CYS A O 1
ATOM 1507 N N . PHE A 1 187 ? 8.094 27.198 -3.945 1.00 48.97 187 PHE A N 1
ATOM 1508 C CA . PHE A 1 187 ? 7.361 28.003 -2.970 1.00 48.97 187 PHE A CA 1
ATOM 1509 C C . PHE A 1 187 ? 8.089 27.962 -1.622 1.00 48.97 187 PHE A C 1
ATOM 1511 O O . PHE A 1 187 ? 8.512 26.893 -1.182 1.00 48.97 187 PHE A O 1
ATOM 1518 N N . ILE A 1 188 ? 8.214 29.110 -0.952 1.00 47.25 188 ILE A N 1
ATOM 1519 C CA . ILE A 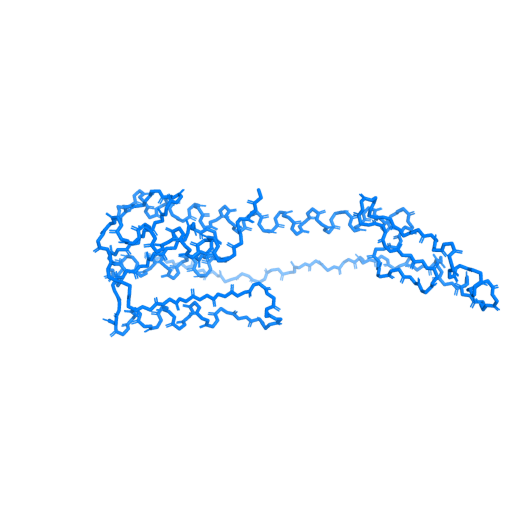1 188 ? 8.593 29.151 0.465 1.00 47.25 188 ILE A CA 1
ATOM 1520 C C . ILE A 1 188 ? 7.334 28.821 1.265 1.00 47.25 188 ILE A C 1
ATOM 1522 O O . ILE A 1 188 ? 6.338 29.534 1.165 1.00 47.25 188 ILE A O 1
ATOM 1526 N N . ASN A 1 189 ? 7.374 27.739 2.039 1.00 42.12 189 ASN A N 1
ATOM 1527 C CA . ASN A 1 189 ? 6.312 27.379 2.969 1.00 42.12 189 ASN A CA 1
ATOM 1528 C C . ASN A 1 189 ? 6.904 27.285 4.377 1.00 42.12 189 ASN A C 1
ATOM 1530 O O . ASN A 1 189 ? 7.909 26.604 4.577 1.00 42.12 189 ASN A O 1
ATOM 1534 N N . ASN A 1 190 ? 6.287 27.981 5.327 1.00 37.69 190 ASN A N 1
ATOM 1535 C CA . ASN A 1 190 ? 6.635 27.927 6.738 1.00 37.69 190 ASN A CA 1
ATOM 1536 C C . ASN A 1 190 ? 5.423 27.337 7.464 1.00 37.69 190 ASN A C 1
ATOM 1538 O O . ASN A 1 190 ? 4.371 27.973 7.521 1.00 3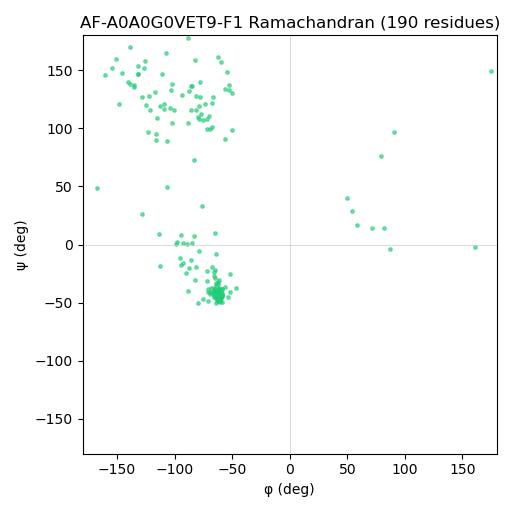7.69 190 ASN A O 1
ATOM 1542 N N . VAL A 1 191 ? 5.548 26.099 7.939 1.00 43.94 191 VAL A N 1
ATOM 1543 C CA . VAL A 1 191 ? 4.500 25.417 8.707 1.00 43.94 191 VAL A CA 1
ATOM 1544 C C . VAL A 1 191 ? 4.993 25.332 10.150 1.00 43.94 191 VAL A C 1
ATOM 1546 O O . VAL A 1 191 ? 6.076 24.794 10.378 1.00 43.94 191 VAL A O 1
ATOM 1549 N N . VAL A 1 192 ? 4.224 25.920 11.075 1.00 37.19 192 VAL A N 1
ATOM 1550 C CA . VAL A 1 192 ? 4.422 25.871 12.540 1.00 37.19 192 VAL A CA 1
ATOM 1551 C C . VAL A 1 192 ? 3.842 24.579 13.096 1.00 37.19 192 VAL A C 1
ATOM 1553 O O . VAL A 1 192 ? 2.735 24.208 12.642 1.00 37.19 192 VAL A O 1
#

Secondary structure (DSSP, 8-state):
-PPPHHHHHHHHHHHHHHTT----------TT--SS--HHHHHHHHHHHTTS-SEEE-S-HHHH-SSHHHHHHHHHHHHTTS--EEEBTTB---SSHHHHHHHHHHHHHHHHHHHHHHHHHHHHHHHHHHTT---SSPPTTEEEETTTTEEEE-TTTHHHHTTS---SSSS--------------PPP----

Radius of gyration: 24.17 Å; Cα contacts (8 Å, |Δi|>4): 147; chains: 1; bounding box: 44×48×69 Å

Nearest PDB structures (foldseek):
  3bvp-assembly1_B-2  TM=6.876E-01  e=2.696E-03  unclassified
  3bvp-assembly1_A-2  TM=6.760E-01  e=3.265E-03  unclassified
  3g13-assembly1_A  TM=5.609E-01  e=1.423E-03  Clostridioides difficile 630

Mean predicted aligned error: 12.47 Å

Foldseek 3Di:
DPDDPVVQVVVLVVVCVVVVHDDLDDFDDDPPPPDPDPVSLVVVLVCLVVVVDQADEGAFLLGQAQDLVSLVSVLVCLVVSSRVYYDHPVDDADSDPVRSVVSSVRNVVSNVVVVVVVVVVVVVVVVCVVVLFDQDQADFQWHQPPVVSGIGGDPVGVVVPVVDPPPPPSDDDPDDPPDDPPPDDDDDDDDD

Sequence (192 aa):
QVLSIEAQLTELREFAKQQNLFVVKEFYESKTAKEPGREVFNKMLGEIEKGFASGILAWNPDRLARNSIDGGKVIYFVDTLKIVALKFPTFWFEATPQGKFMLSVAFGQAKYYTDNLRENILRGIRQKIRRGELSAKAPLGYFNEPRLRTIEPDKKTFHKVRSERMFRGIGIGNRGIEGIGDSHHCFINNVV